Protein AF-A0A1Y1NEH1-F1 (afdb_monomer_lite)

pLDDT: mean 85.84, std 19.58, range [34.59, 98.75]

Organism: Photinus pyralis (NCBI:txid7054)

Sequence (238 aa):
DDKFGRGRNVQSAPVAIIALSMSLVHNPSTWTTPIVDDILYLGDELYMSTLESLGYEYNPWEQGLTVHLVNKDYKVGLLRANFGLRTTDQRGMIDIKHPSIMNIRQGLENFFEENTHGVIETETLTVAIWEEDEQPGFVYMYDPNPRGPAGLYLSGGTACLLIFETVKMAADHFIANVTDKTKRRGEFVITPVEIVVGNAKTKPKKKRERDCGTMELVKGERAVPGPYDKRQLRKMAA

Structure (mmCIF, N/CA/C/O backbone):
data_AF-A0A1Y1NEH1-F1
#
_entry.id   AF-A0A1Y1NEH1-F1
#
loop_
_atom_site.group_PDB
_atom_site.id
_atom_site.type_symbol
_atom_site.label_atom_id
_atom_site.label_alt_id
_atom_site.label_comp_id
_atom_site.label_asym_id
_atom_site.label_entity_id
_atom_site.label_seq_id
_atom_site.pdbx_PDB_ins_code
_atom_site.Cartn_x
_atom_site.Cartn_y
_atom_site.Cartn_z
_atom_site.occupancy
_atom_site.B_iso_or_equiv
_atom_site.auth_seq_id
_atom_site.auth_comp_id
_atom_site.auth_asym_id
_atom_site.auth_atom_id
_atom_site.pdbx_PDB_model_num
ATOM 1 N N . ASP A 1 1 ? 12.380 -14.179 -7.380 1.00 40.44 1 ASP A N 1
ATOM 2 C CA . ASP A 1 1 ? 11.967 -14.114 -8.781 1.00 40.44 1 ASP A CA 1
ATOM 3 C C . ASP A 1 1 ? 12.876 -13.107 -9.463 1.00 40.44 1 ASP A C 1
ATOM 5 O O . ASP A 1 1 ? 12.887 -11.951 -9.053 1.00 40.44 1 ASP A O 1
ATOM 9 N N . ASP A 1 2 ? 13.714 -13.559 -10.395 1.00 40.00 2 ASP A N 1
ATOM 10 C CA . ASP A 1 2 ? 14.696 -12.713 -11.100 1.00 40.00 2 ASP A CA 1
ATOM 11 C C . ASP A 1 2 ? 14.027 -11.731 -12.079 1.00 40.00 2 ASP A C 1
ATOM 13 O O . ASP A 1 2 ? 14.694 -10.888 -12.676 1.00 40.00 2 ASP A O 1
ATOM 17 N N . LYS A 1 3 ? 12.694 -11.801 -12.216 1.00 48.66 3 LYS A N 1
ATOM 18 C CA . LYS A 1 3 ? 11.891 -10.913 -13.059 1.00 48.66 3 LYS A CA 1
ATOM 19 C C . LYS A 1 3 ? 11.946 -9.436 -12.630 1.00 48.66 3 LYS A C 1
ATOM 21 O O . LYS A 1 3 ? 11.806 -8.567 -13.479 1.00 48.66 3 LYS A O 1
ATOM 26 N N . PHE A 1 4 ? 12.216 -9.144 -11.353 1.00 52.69 4 PHE A N 1
ATOM 27 C CA . PHE A 1 4 ? 12.172 -7.786 -10.779 1.00 52.69 4 PHE A CA 1
ATOM 28 C C . PHE A 1 4 ? 13.556 -7.302 -10.310 1.00 52.69 4 PHE A C 1
ATOM 30 O O . PHE A 1 4 ? 13.736 -6.904 -9.161 1.00 52.69 4 PHE A O 1
ATOM 37 N N . GLY A 1 5 ? 14.561 -7.393 -11.188 1.00 42.09 5 GLY A N 1
ATOM 38 C CA . GLY A 1 5 ? 16.008 -7.315 -10.909 1.00 42.09 5 GLY A CA 1
ATOM 39 C C . GLY A 1 5 ? 16.605 -6.050 -10.256 1.00 42.09 5 GLY A C 1
ATOM 40 O O . GLY A 1 5 ? 17.801 -5.813 -10.418 1.00 42.09 5 GLY A O 1
ATOM 41 N N . ARG A 1 6 ? 15.849 -5.228 -9.516 1.00 52.84 6 ARG A N 1
ATOM 42 C CA . ARG A 1 6 ? 16.342 -4.022 -8.825 1.00 52.84 6 ARG A CA 1
ATOM 43 C C . ARG A 1 6 ? 15.923 -4.007 -7.354 1.00 52.84 6 ARG A C 1
ATOM 45 O O . ARG A 1 6 ? 14.894 -3.442 -7.019 1.00 52.84 6 ARG A O 1
ATOM 52 N N . GLY A 1 7 ? 16.750 -4.582 -6.474 1.00 54.34 7 GLY A N 1
ATOM 53 C CA . GLY A 1 7 ? 16.626 -4.441 -5.012 1.00 54.34 7 GLY A CA 1
ATOM 54 C C . GLY A 1 7 ? 15.293 -4.920 -4.409 1.00 54.34 7 GLY A C 1
ATOM 55 O O . GLY A 1 7 ? 14.379 -5.350 -5.100 1.00 54.34 7 GLY A O 1
ATOM 56 N N . ARG A 1 8 ? 15.160 -4.888 -3.079 1.00 59.84 8 ARG A N 1
ATOM 57 C CA . ARG A 1 8 ? 13.861 -5.135 -2.420 1.00 59.84 8 ARG A CA 1
ATOM 58 C C . ARG A 1 8 ? 13.082 -3.819 -2.343 1.00 59.84 8 ARG A C 1
ATOM 60 O O . ARG A 1 8 ? 13.690 -2.779 -2.123 1.00 59.84 8 ARG A O 1
ATOM 67 N N . ASN A 1 9 ? 11.758 -3.879 -2.477 1.00 70.19 9 ASN A N 1
ATOM 68 C CA . ASN A 1 9 ? 10.801 -2.764 -2.358 1.00 70.19 9 ASN A CA 1
ATOM 69 C C . ASN A 1 9 ? 10.798 -1.655 -3.424 1.00 70.19 9 ASN A C 1
ATOM 71 O O . ASN A 1 9 ? 9.959 -0.763 -3.339 1.00 70.19 9 ASN A O 1
ATOM 75 N N . VAL A 1 10 ? 11.674 -1.675 -4.430 1.00 80.50 10 VAL A N 1
ATOM 76 C CA . VAL A 1 10 ? 11.850 -0.505 -5.316 1.00 80.50 10 VAL A CA 1
ATOM 77 C C . VAL A 1 10 ? 10.602 -0.195 -6.161 1.00 80.50 10 VAL A C 1
ATOM 79 O O . VAL A 1 10 ? 10.305 0.966 -6.419 1.00 80.50 10 VAL A O 1
ATOM 82 N N . GLN A 1 11 ? 9.828 -1.218 -6.526 1.00 89.44 11 GLN A N 1
ATOM 83 C CA . GLN A 1 11 ? 8.567 -1.078 -7.269 1.00 89.44 11 GLN A CA 1
ATOM 84 C C . GLN A 1 11 ? 7.313 -1.100 -6.375 1.00 89.44 11 GLN A C 1
ATOM 86 O O . GLN A 1 11 ? 6.191 -1.055 -6.876 1.00 89.44 11 GLN A O 1
ATOM 91 N N . SER A 1 12 ? 7.469 -1.202 -5.051 1.00 95.12 12 SER A N 1
ATOM 92 C CA . SER A 1 12 ? 6.340 -1.481 -4.156 1.00 95.12 12 SER A CA 1
ATOM 93 C C . SER A 1 12 ? 5.316 -0.349 -4.093 1.00 95.12 12 SER A C 1
ATOM 95 O O . SER A 1 12 ? 4.132 -0.636 -3.949 1.00 95.12 12 SER A O 1
ATOM 97 N N . ALA A 1 13 ? 5.728 0.917 -4.228 1.00 96.94 13 ALA A N 1
ATOM 98 C CA . ALA A 1 13 ? 4.796 2.047 -4.226 1.00 96.94 13 ALA A CA 1
ATOM 99 C C . ALA A 1 13 ? 3.846 2.038 -5.450 1.00 96.94 13 ALA A C 1
ATOM 101 O O . ALA A 1 13 ? 2.631 2.045 -5.239 1.00 96.94 13 ALA A O 1
ATOM 102 N N . PRO A 1 14 ? 4.329 1.928 -6.708 1.00 97.75 14 PRO A N 1
ATOM 103 C CA . PRO A 1 14 ? 3.465 1.702 -7.871 1.00 97.75 14 PRO A CA 1
ATOM 104 C C . PRO A 1 14 ? 2.545 0.486 -7.728 1.00 97.75 14 PRO A C 1
ATOM 106 O O . PRO A 1 14 ? 1.346 0.584 -7.980 1.00 97.75 14 PRO A O 1
ATOM 109 N N . VAL A 1 15 ? 3.080 -0.648 -7.264 1.00 98.19 15 VAL A N 1
ATOM 110 C CA . VAL A 1 15 ? 2.289 -1.871 -7.068 1.00 98.19 15 VAL A CA 1
ATOM 111 C C . VAL A 1 15 ? 1.191 -1.661 -6.016 1.00 98.19 15 VAL A C 1
ATOM 113 O O . VAL A 1 15 ? 0.066 -2.120 -6.202 1.00 98.19 15 VAL A O 1
ATOM 116 N N . ALA A 1 16 ? 1.474 -0.933 -4.931 1.00 98.56 16 ALA A N 1
ATOM 117 C CA . ALA A 1 16 ? 0.481 -0.594 -3.916 1.00 98.56 16 ALA A CA 1
ATOM 118 C C . ALA A 1 16 ? -0.659 0.264 -4.498 1.00 98.56 16 ALA A C 1
ATOM 120 O O . ALA A 1 16 ? -1.826 -0.016 -4.228 1.00 98.56 16 ALA A O 1
ATOM 121 N N . ILE A 1 17 ? -0.354 1.248 -5.351 1.00 98.75 17 ILE A N 1
ATOM 122 C CA . ILE A 1 17 ? -1.373 2.047 -6.058 1.00 98.75 17 ILE A CA 1
ATOM 123 C C . ILE A 1 17 ? -2.252 1.171 -6.960 1.00 98.75 17 ILE A C 1
ATOM 125 O O . ILE A 1 17 ? -3.480 1.302 -6.944 1.00 98.75 17 ILE A O 1
ATOM 129 N N . ILE A 1 18 ? -1.655 0.239 -7.708 1.00 98.62 18 ILE A N 1
ATOM 130 C CA . ILE A 1 18 ? -2.417 -0.710 -8.527 1.00 98.62 18 ILE A CA 1
ATOM 131 C C . ILE A 1 18 ? -3.302 -1.606 -7.657 1.00 98.62 18 ILE A C 1
ATOM 133 O O . ILE A 1 18 ? -4.470 -1.790 -7.989 1.00 98.62 18 ILE A O 1
ATOM 137 N N . ALA A 1 19 ? -2.806 -2.110 -6.524 1.00 98.69 19 ALA A N 1
ATOM 138 C CA . ALA A 1 19 ? -3.603 -2.927 -5.608 1.00 98.69 19 ALA A CA 1
ATOM 139 C C . ALA A 1 19 ? -4.843 -2.171 -5.101 1.00 98.69 19 ALA A C 1
ATOM 141 O O . ALA A 1 19 ? -5.957 -2.691 -5.165 1.00 98.69 19 ALA A O 1
ATOM 142 N N . LEU A 1 20 ? -4.671 -0.915 -4.677 1.00 98.62 20 LEU A N 1
ATOM 143 C CA . LEU A 1 20 ? -5.784 -0.053 -4.262 1.00 98.62 20 LEU A CA 1
ATOM 144 C C . LEU A 1 20 ? -6.745 0.276 -5.420 1.00 98.62 20 LEU A C 1
ATOM 146 O O . LEU A 1 20 ? -7.918 0.552 -5.199 1.00 98.62 20 LEU A O 1
ATOM 150 N N . SER A 1 21 ? -6.276 0.258 -6.666 1.00 98.44 21 SER A N 1
ATOM 151 C CA . SER A 1 21 ? -7.144 0.434 -7.837 1.00 98.44 21 SER A CA 1
ATOM 152 C C . SER A 1 21 ? -7.948 -0.823 -8.123 1.00 98.44 21 SER A C 1
ATOM 154 O O . SER A 1 21 ? -9.146 -0.756 -8.389 1.00 98.44 21 SER A O 1
ATOM 156 N N . MET A 1 22 ? -7.298 -1.982 -8.032 1.00 97.94 22 MET A N 1
ATOM 157 C CA . MET A 1 22 ? -7.927 -3.281 -8.229 1.00 97.94 22 MET A CA 1
ATOM 158 C C . MET A 1 22 ? -9.001 -3.555 -7.177 1.00 97.94 22 MET A C 1
ATOM 160 O O . MET A 1 22 ? -9.972 -4.232 -7.505 1.00 97.94 22 MET A O 1
ATOM 164 N N . SER A 1 23 ? -8.901 -2.985 -5.965 1.00 97.06 23 SER A N 1
ATOM 165 C CA . SER A 1 23 ? -9.949 -3.132 -4.937 1.00 97.06 23 SER A CA 1
ATOM 166 C C . SER A 1 23 ? -11.241 -2.410 -5.310 1.00 97.06 23 SER A C 1
ATOM 168 O O . SER A 1 23 ? -12.313 -2.792 -4.856 1.00 97.06 23 SER A O 1
ATOM 170 N N . LEU A 1 24 ? -11.167 -1.404 -6.187 1.00 95.88 24 LEU A N 1
ATOM 171 C CA . LEU A 1 24 ? -12.341 -0.716 -6.726 1.00 95.88 24 LEU A CA 1
ATOM 172 C C . LEU A 1 24 ? -12.935 -1.414 -7.956 1.00 95.88 24 LEU A C 1
ATOM 174 O O . LEU A 1 24 ? -14.098 -1.179 -8.286 1.00 95.88 24 LEU A O 1
ATOM 178 N N . VAL A 1 25 ? -12.144 -2.231 -8.657 1.00 95.50 25 VAL A N 1
ATOM 179 C CA . VAL A 1 25 ? -12.569 -2.954 -9.869 1.00 95.50 25 VAL A CA 1
ATOM 180 C C . VAL A 1 25 ? -13.119 -4.339 -9.524 1.00 95.50 25 VAL A C 1
ATOM 182 O O . VAL A 1 25 ? -14.088 -4.794 -10.132 1.00 95.50 25 VAL A O 1
ATOM 185 N N . HIS A 1 26 ? -12.522 -5.004 -8.536 1.00 94.19 26 HIS A N 1
ATOM 186 C CA . HIS A 1 26 ? -12.856 -6.360 -8.121 1.00 94.19 26 HIS A CA 1
ATOM 187 C C . HIS A 1 26 ? -13.012 -6.433 -6.609 1.00 94.19 26 HIS A C 1
ATOM 189 O O . HIS A 1 26 ? -12.169 -5.914 -5.883 1.00 94.19 26 HIS A O 1
ATOM 195 N N . ASN A 1 27 ? -14.012 -7.181 -6.138 1.00 93.25 27 ASN A N 1
ATOM 196 C CA . ASN A 1 27 ? -14.175 -7.441 -4.711 1.00 93.25 27 ASN A CA 1
ATOM 197 C C . ASN A 1 27 ? -12.919 -8.162 -4.150 1.00 93.25 27 ASN A C 1
ATOM 199 O O . ASN A 1 27 ? -12.665 -9.306 -4.548 1.00 93.25 27 ASN A O 1
ATOM 203 N N . PRO A 1 28 ? -12.169 -7.556 -3.210 1.00 93.75 28 PRO A N 1
ATOM 204 C CA . PRO A 1 28 ? -10.972 -8.114 -2.583 1.00 93.75 28 PRO A CA 1
ATOM 205 C C . PRO A 1 28 ? -11.145 -9.507 -1.987 1.00 93.75 28 PRO A C 1
ATOM 207 O O . PRO A 1 28 ? -10.245 -10.334 -2.091 1.00 93.75 28 PRO A O 1
ATOM 210 N N . SER A 1 29 ? -12.311 -9.813 -1.411 1.00 91.50 29 SER A N 1
ATOM 211 C CA . SER A 1 29 ? -12.586 -11.141 -0.835 1.00 91.50 29 SER A CA 1
ATOM 212 C C . SER A 1 29 ? -12.606 -12.266 -1.878 1.00 91.50 29 SER A C 1
ATOM 214 O O . SER A 1 29 ? -12.511 -13.440 -1.527 1.00 91.50 29 SER A O 1
ATOM 216 N N . THR A 1 30 ? -12.709 -11.909 -3.162 1.00 93.69 30 THR A N 1
ATOM 217 C CA . THR A 1 30 ? -12.727 -12.843 -4.296 1.00 93.69 30 THR A CA 1
ATOM 218 C C . THR A 1 30 ? -11.407 -12.880 -5.062 1.00 93.69 30 THR A C 1
ATOM 220 O O . THR A 1 30 ? -11.307 -13.575 -6.076 1.00 93.69 30 THR A O 1
ATOM 223 N N . TRP A 1 31 ? -10.388 -12.140 -4.611 1.00 96.12 31 TRP A N 1
ATOM 224 C CA . TRP A 1 31 ? -9.095 -12.136 -5.279 1.00 96.12 31 TRP A CA 1
ATOM 225 C C . TRP A 1 31 ? -8.459 -13.521 -5.252 1.00 96.12 31 TRP A C 1
ATOM 227 O O . TRP A 1 31 ? -8.390 -14.203 -4.232 1.00 96.12 31 TRP A O 1
ATOM 237 N N . THR A 1 32 ? -7.969 -13.918 -6.417 1.00 95.56 32 THR A N 1
ATOM 238 C CA . THR A 1 32 ? -7.234 -15.160 -6.639 1.00 95.56 32 THR A CA 1
ATOM 239 C C . THR A 1 32 ? -5.871 -14.824 -7.233 1.00 95.56 32 THR A C 1
ATOM 241 O O . THR A 1 32 ? -5.599 -13.665 -7.553 1.00 95.56 32 THR A O 1
ATOM 244 N N . THR A 1 33 ? -5.010 -15.830 -7.394 1.00 94.88 33 THR A N 1
ATOM 245 C CA . THR A 1 33 ? -3.661 -15.663 -7.957 1.00 94.88 33 THR A CA 1
A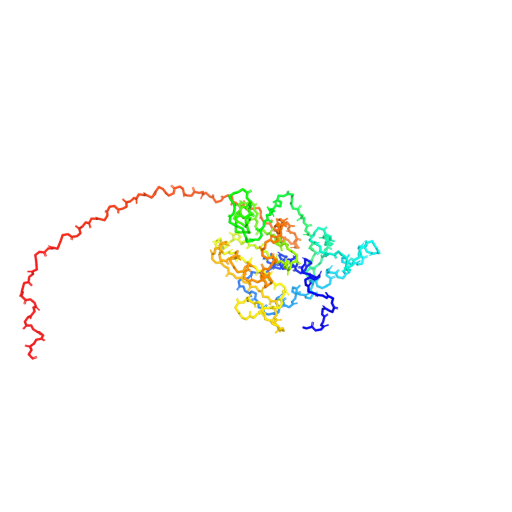TOM 246 C C . THR A 1 33 ? -3.622 -14.827 -9.244 1.00 94.88 33 THR A C 1
ATOM 248 O O . THR A 1 33 ? -2.814 -13.909 -9.276 1.00 94.88 33 THR A O 1
ATOM 251 N N . PRO A 1 34 ? -4.519 -15.006 -10.239 1.00 96.50 34 PRO A N 1
ATOM 252 C CA . PRO A 1 34 ? -4.528 -14.152 -11.429 1.00 96.50 34 PRO A CA 1
ATOM 253 C C . PRO A 1 34 ? -4.644 -12.650 -11.134 1.00 96.50 34 PRO A C 1
ATOM 255 O O . PRO A 1 34 ? -3.921 -11.861 -11.723 1.00 96.50 34 PRO A O 1
ATOM 258 N N . ILE A 1 35 ? -5.499 -12.247 -10.186 1.00 97.38 35 ILE A N 1
ATOM 259 C CA . ILE A 1 35 ? -5.650 -10.829 -9.818 1.00 97.38 35 ILE A CA 1
ATOM 260 C C . ILE A 1 35 ? -4.388 -10.312 -9.114 1.00 97.38 35 ILE A C 1
ATOM 262 O O . ILE A 1 35 ? -3.949 -9.196 -9.375 1.00 97.38 35 ILE A O 1
ATOM 266 N N . VAL A 1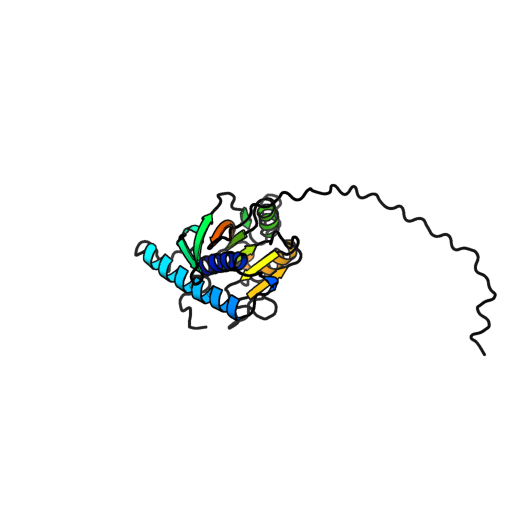 36 ? -3.796 -11.119 -8.230 1.00 96.94 36 VAL A N 1
ATOM 267 C CA . VAL A 1 36 ? -2.549 -10.769 -7.527 1.00 96.94 36 VAL A CA 1
ATOM 268 C C . VAL A 1 36 ? -1.381 -10.624 -8.510 1.00 96.94 36 VAL A C 1
ATOM 270 O O . VAL A 1 36 ? -0.610 -9.669 -8.416 1.00 96.94 36 VAL A O 1
ATOM 273 N N . ASP A 1 37 ? -1.279 -11.523 -9.485 1.00 95.62 37 ASP A N 1
ATOM 274 C CA . ASP A 1 37 ? -0.247 -11.475 -10.520 1.00 95.62 37 ASP A CA 1
ATOM 275 C C . ASP A 1 37 ? -0.446 -10.276 -11.461 1.00 95.62 37 ASP A C 1
ATOM 277 O O . ASP A 1 37 ? 0.526 -9.594 -11.794 1.00 95.62 37 ASP A O 1
ATOM 281 N N . ASP A 1 38 ? -1.693 -9.956 -11.826 1.00 97.25 38 ASP A N 1
ATOM 282 C CA . ASP A 1 38 ? -2.025 -8.764 -12.617 1.00 97.25 38 ASP A CA 1
ATOM 283 C C . ASP A 1 38 ? -1.644 -7.473 -11.879 1.00 97.25 38 ASP A C 1
ATOM 285 O O . ASP A 1 38 ? -1.127 -6.540 -12.495 1.00 97.25 38 ASP A O 1
ATOM 289 N N . ILE A 1 39 ? -1.833 -7.416 -10.553 1.00 98.12 39 ILE A N 1
ATOM 290 C CA . ILE A 1 39 ? -1.397 -6.277 -9.731 1.00 98.12 39 ILE A CA 1
ATOM 291 C C . ILE A 1 39 ? 0.118 -6.075 -9.836 1.00 98.12 39 ILE A C 1
ATOM 293 O O . ILE A 1 39 ? 0.579 -4.943 -10.000 1.00 98.12 39 ILE A O 1
ATOM 297 N N . LEU A 1 40 ? 0.902 -7.154 -9.755 1.00 96.31 40 LEU A N 1
ATOM 298 C CA . LEU A 1 40 ? 2.356 -7.080 -9.906 1.00 96.31 40 LEU A CA 1
ATOM 299 C C . LEU A 1 40 ? 2.760 -6.655 -11.319 1.00 96.31 40 LEU A C 1
ATOM 301 O O . LEU A 1 40 ? 3.646 -5.817 -11.466 1.00 96.31 40 LEU A O 1
ATOM 305 N N . TYR A 1 41 ? 2.112 -7.212 -12.342 1.00 96.31 41 TYR A N 1
ATOM 306 C CA . TYR A 1 41 ? 2.400 -6.897 -13.739 1.00 96.31 41 TYR A CA 1
ATOM 307 C C . TYR A 1 41 ? 2.114 -5.424 -14.064 1.00 96.31 41 TYR A C 1
ATOM 309 O O . TYR A 1 41 ? 2.998 -4.707 -14.526 1.00 96.31 41 TYR A O 1
ATOM 317 N N . LEU A 1 42 ? 0.909 -4.942 -13.755 1.00 97.81 42 LEU A N 1
ATOM 318 C CA . LEU A 1 42 ? 0.526 -3.544 -13.974 1.00 97.81 42 LEU A CA 1
ATOM 319 C C . LEU A 1 42 ? 1.341 -2.584 -13.093 1.00 97.81 42 LEU A C 1
ATOM 321 O O . LEU A 1 42 ? 1.612 -1.449 -13.485 1.00 97.81 42 LEU A O 1
ATOM 325 N N . GLY A 1 43 ? 1.741 -3.025 -11.897 1.00 97.12 43 GLY A N 1
ATOM 326 C CA . GLY A 1 43 ? 2.601 -2.248 -11.009 1.00 97.12 43 GLY A CA 1
ATOM 327 C C . GLY A 1 43 ? 4.015 -2.067 -11.561 1.00 97.12 43 GLY A C 1
ATOM 328 O O . GLY A 1 43 ? 4.567 -0.976 -11.435 1.00 97.12 43 GLY A O 1
ATOM 329 N N . ASP A 1 44 ? 4.575 -3.088 -12.215 1.00 95.19 44 ASP A N 1
ATOM 330 C CA . ASP A 1 44 ? 5.847 -2.994 -12.944 1.00 95.19 44 ASP A CA 1
ATOM 331 C C . ASP A 1 44 ? 5.738 -2.044 -14.150 1.00 95.19 44 ASP A C 1
ATOM 333 O O . ASP A 1 44 ? 6.584 -1.168 -14.328 1.00 95.19 44 ASP A O 1
ATOM 337 N N . GLU A 1 45 ? 4.645 -2.111 -14.921 1.00 95.94 45 GLU A N 1
ATOM 338 C CA . GLU A 1 45 ? 4.396 -1.153 -16.011 1.00 95.94 45 GLU A CA 1
ATOM 339 C C . GLU A 1 45 ? 4.324 0.297 -15.494 1.00 95.94 45 GLU A C 1
ATOM 341 O O . GLU A 1 45 ? 4.947 1.201 -16.062 1.00 95.94 45 GLU A O 1
ATOM 346 N N . LEU A 1 46 ? 3.614 0.528 -14.382 1.00 97.56 46 LEU A N 1
ATOM 347 C CA . LEU A 1 46 ? 3.525 1.847 -13.751 1.00 97.56 46 LEU A CA 1
ATOM 348 C C . LEU A 1 46 ? 4.874 2.310 -13.185 1.00 97.56 46 LEU A C 1
ATOM 350 O O . LEU A 1 46 ? 5.220 3.489 -13.296 1.00 97.56 46 LEU A O 1
ATOM 354 N N . TYR A 1 47 ? 5.654 1.398 -12.604 1.00 95.44 47 TYR A N 1
ATOM 355 C CA . TYR A 1 47 ? 7.010 1.671 -12.136 1.00 95.44 47 TYR A CA 1
ATOM 356 C C . TYR A 1 47 ? 7.905 2.141 -13.286 1.00 95.44 47 TYR A C 1
ATOM 358 O O . TYR A 1 47 ? 8.506 3.211 -13.196 1.00 95.44 47 TYR A O 1
ATOM 366 N N . MET A 1 48 ? 7.934 1.400 -14.395 1.00 93.88 48 MET A N 1
ATOM 367 C CA . MET A 1 48 ? 8.754 1.730 -15.562 1.00 93.88 48 MET A CA 1
ATOM 368 C C . MET A 1 48 ? 8.357 3.075 -16.179 1.00 93.88 48 MET A C 1
ATOM 370 O O . MET A 1 48 ? 9.229 3.906 -16.436 1.00 93.88 48 MET A O 1
ATOM 374 N N . SER A 1 49 ? 7.054 3.335 -16.332 1.00 95.81 49 SER A N 1
ATOM 375 C CA . SER A 1 49 ? 6.559 4.636 -16.801 1.00 95.81 49 SER A CA 1
A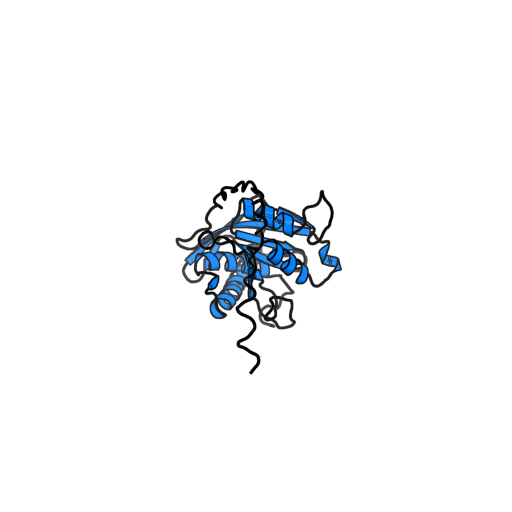TOM 376 C C . SER A 1 49 ? 6.936 5.779 -15.852 1.00 95.81 49 SER A C 1
ATOM 378 O O . SER A 1 49 ? 7.302 6.862 -16.306 1.00 95.81 49 SER A O 1
ATOM 380 N N . THR A 1 50 ? 6.886 5.542 -14.539 1.00 96.19 50 THR A N 1
ATOM 381 C CA . THR A 1 50 ? 7.291 6.534 -13.534 1.00 96.19 50 THR A CA 1
ATOM 382 C C . THR A 1 50 ? 8.774 6.876 -13.663 1.00 96.19 50 THR A C 1
ATOM 384 O O . THR A 1 50 ? 9.134 8.050 -13.674 1.00 96.19 50 THR A O 1
ATOM 387 N N . LEU A 1 51 ? 9.644 5.872 -13.813 1.00 93.69 51 LEU A N 1
ATOM 388 C CA . LEU A 1 51 ? 11.076 6.107 -14.008 1.00 93.69 51 LEU A CA 1
ATOM 389 C C . LEU A 1 51 ? 11.372 6.900 -15.283 1.00 93.69 51 LEU A C 1
ATOM 391 O O . LEU A 1 51 ? 12.236 7.774 -15.269 1.00 93.69 51 LEU A O 1
ATOM 395 N N . GLU A 1 52 ? 10.664 6.608 -16.374 1.00 94.25 52 GLU A N 1
ATOM 396 C CA . GLU A 1 52 ? 10.800 7.351 -17.627 1.00 94.25 52 GLU A CA 1
ATOM 397 C C . GLU A 1 52 ? 10.420 8.828 -17.444 1.00 94.25 52 GLU A C 1
ATOM 399 O O . GLU A 1 52 ? 11.161 9.708 -17.882 1.00 94.25 52 GLU A O 1
ATOM 404 N N . SER A 1 53 ? 9.321 9.106 -16.734 1.00 95.25 53 SER A N 1
ATOM 405 C CA . SER A 1 53 ? 8.876 10.470 -16.422 1.00 95.25 53 SER A CA 1
ATOM 406 C C . SER A 1 53 ? 9.838 11.235 -15.513 1.00 95.25 53 SER A C 1
ATOM 408 O O . SER A 1 53 ? 10.015 12.438 -15.700 1.00 95.25 53 SER A O 1
ATOM 410 N N . LEU A 1 54 ? 10.450 10.566 -14.533 1.00 94.50 54 LEU A N 1
ATOM 411 C CA . LEU A 1 54 ? 11.425 11.188 -13.632 1.00 94.50 54 LEU A CA 1
ATOM 412 C C . LEU A 1 54 ? 12.771 11.470 -14.323 1.00 94.50 54 LEU A C 1
ATOM 414 O O . LEU A 1 54 ? 13.499 12.382 -13.928 1.00 94.50 54 LEU A O 1
ATOM 418 N N . GLY A 1 55 ? 13.106 10.703 -15.363 1.00 92.19 55 GLY A N 1
ATOM 419 C CA . GLY A 1 55 ? 14.303 10.908 -16.170 1.00 92.19 55 GLY A CA 1
ATOM 420 C C . GLY A 1 55 ? 15.602 10.839 -15.359 1.00 92.19 55 GLY A C 1
ATOM 421 O O . GLY A 1 55 ? 15.733 10.078 -14.403 1.00 92.19 55 GLY A O 1
ATOM 422 N N . TYR A 1 56 ? 16.594 11.638 -15.760 1.00 88.56 56 TYR A N 1
ATOM 423 C CA . TYR A 1 56 ? 17.932 11.632 -15.153 1.00 88.56 56 TYR A CA 1
ATOM 424 C C . TYR A 1 56 ? 18.010 12.309 -13.775 1.00 88.56 56 TYR A C 1
ATOM 426 O O . TYR A 1 56 ? 19.048 12.215 -13.123 1.00 88.56 56 TYR A O 1
ATOM 434 N N . GLU A 1 57 ? 16.954 12.998 -13.333 1.00 87.50 57 GLU A N 1
ATOM 435 C CA . GLU A 1 57 ? 16.924 13.656 -12.019 1.00 87.50 57 GLU A CA 1
ATOM 436 C C . GLU A 1 57 ? 16.713 12.657 -10.873 1.00 87.50 57 GLU A C 1
ATOM 438 O O . GLU A 1 57 ? 17.115 12.922 -9.739 1.00 87.50 57 GLU A O 1
ATOM 443 N N . TYR A 1 58 ? 16.124 11.494 -11.162 1.00 89.81 58 TYR A N 1
ATOM 444 C CA . TYR A 1 58 ? 15.912 10.441 -10.178 1.00 89.81 58 TYR A CA 1
ATOM 445 C C . TYR A 1 58 ? 17.082 9.459 -10.158 1.00 89.81 58 TYR A C 1
ATOM 447 O O . TYR A 1 58 ? 17.385 8.794 -11.152 1.00 89.81 58 TYR A O 1
ATOM 455 N N . ASN A 1 59 ? 17.722 9.337 -8.993 1.00 85.62 59 ASN A N 1
ATOM 456 C CA . ASN A 1 59 ? 18.786 8.366 -8.771 1.00 85.62 59 ASN A CA 1
ATOM 457 C C . ASN A 1 59 ? 18.240 7.141 -8.014 1.00 85.62 59 ASN A C 1
ATOM 459 O O . ASN A 1 59 ? 18.147 7.184 -6.784 1.00 85.62 59 ASN A O 1
ATOM 463 N N . PRO A 1 60 ? 17.941 6.018 -8.697 1.00 77.75 60 PRO A N 1
ATOM 464 C CA . PRO A 1 60 ? 17.368 4.828 -8.062 1.00 77.75 60 PRO A CA 1
ATOM 465 C C . PRO A 1 60 ? 18.303 4.147 -7.051 1.00 77.75 60 PRO A C 1
ATOM 467 O O . PRO A 1 60 ? 17.860 3.279 -6.304 1.00 77.75 60 PRO A O 1
ATOM 470 N N . TRP A 1 61 ? 19.594 4.497 -7.034 1.00 78.44 61 TRP A N 1
ATOM 471 C CA . TRP A 1 61 ? 20.573 3.944 -6.093 1.00 78.44 61 TRP A CA 1
ATOM 472 C C . TRP A 1 61 ? 20.643 4.717 -4.774 1.00 78.44 61 TRP A C 1
ATOM 474 O O . TRP A 1 61 ? 21.125 4.180 -3.780 1.00 78.44 61 TRP A O 1
ATOM 484 N N . GLU A 1 62 ? 20.167 5.961 -4.762 1.00 80.38 62 GLU A N 1
ATOM 485 C CA . GLU A 1 62 ? 20.195 6.847 -3.591 1.00 80.38 62 GLU A CA 1
ATOM 486 C C . GLU A 1 62 ? 18.790 7.170 -3.071 1.00 80.38 62 GLU A C 1
ATOM 488 O O . GLU A 1 62 ? 18.631 7.520 -1.903 1.00 80.38 62 GLU A O 1
ATOM 493 N N . GLN A 1 63 ? 17.768 7.048 -3.921 1.00 81.50 63 GLN A N 1
ATOM 494 C CA . GLN A 1 63 ? 16.399 7.456 -3.627 1.00 81.50 63 GLN A CA 1
ATOM 495 C C . GLN A 1 63 ? 15.430 6.282 -3.778 1.00 81.50 63 GLN A C 1
ATOM 497 O O . GLN A 1 63 ? 15.329 5.664 -4.837 1.00 81.50 63 GLN A O 1
ATOM 502 N N . GLY A 1 64 ? 14.649 6.012 -2.732 1.00 84.25 64 GLY A N 1
ATOM 503 C CA . GLY A 1 64 ? 13.485 5.133 -2.840 1.00 84.25 64 GLY A CA 1
ATOM 504 C C . GLY A 1 64 ? 12.365 5.807 -3.635 1.00 84.25 64 GLY A C 1
ATOM 505 O O . GLY A 1 64 ? 12.136 7.008 -3.485 1.00 84.25 64 GLY A O 1
ATOM 506 N N . LEU A 1 65 ? 11.663 5.045 -4.474 1.00 91.44 65 LEU A N 1
ATOM 507 C CA . LEU A 1 65 ? 10.478 5.545 -5.164 1.00 91.44 65 LEU A CA 1
ATOM 508 C C . LEU A 1 65 ? 9.293 5.541 -4.193 1.00 91.44 65 LEU A C 1
ATOM 510 O O . LEU A 1 65 ? 8.697 4.493 -3.945 1.00 91.44 65 LEU A O 1
ATOM 514 N N . THR A 1 66 ? 8.973 6.704 -3.630 1.00 93.75 66 THR A N 1
ATOM 515 C CA . THR A 1 66 ? 7.815 6.865 -2.741 1.00 93.75 66 THR A CA 1
ATOM 516 C C . THR A 1 66 ? 6.532 7.081 -3.532 1.00 93.75 66 THR A C 1
ATOM 518 O O . THR A 1 66 ? 6.565 7.472 -4.703 1.00 93.75 66 THR A O 1
ATOM 521 N N . VAL A 1 67 ? 5.381 6.904 -2.882 1.00 96.62 67 VAL A N 1
ATOM 522 C CA . VAL A 1 67 ? 4.058 7.121 -3.494 1.00 96.62 67 VAL A CA 1
ATOM 523 C C . VAL A 1 67 ? 3.894 8.524 -4.103 1.00 96.62 67 VAL A C 1
ATOM 525 O O . VAL A 1 67 ? 3.188 8.696 -5.094 1.00 96.62 67 VAL A O 1
ATOM 528 N N . HIS A 1 68 ? 4.591 9.529 -3.563 1.00 96.12 68 HIS A N 1
ATOM 529 C CA . HIS A 1 68 ? 4.560 10.908 -4.061 1.00 96.12 68 HIS A CA 1
ATOM 530 C C . HIS A 1 68 ? 5.220 11.092 -5.431 1.00 96.12 68 HIS A C 1
ATOM 532 O O . HIS A 1 68 ? 4.901 12.059 -6.124 1.00 96.12 68 HIS A O 1
ATOM 538 N N . LEU A 1 69 ? 6.137 10.197 -5.802 1.00 96.00 69 LEU A N 1
ATOM 539 C CA . LEU A 1 69 ? 6.858 10.239 -7.073 1.00 96.00 69 LEU A CA 1
ATOM 540 C C . LEU A 1 69 ? 6.172 9.412 -8.166 1.00 96.00 69 LEU A C 1
ATOM 542 O O . LEU A 1 69 ? 6.550 9.530 -9.325 1.00 96.00 69 LEU A O 1
ATOM 546 N N . VAL A 1 70 ? 5.182 8.583 -7.816 1.00 97.69 70 VAL A N 1
ATOM 547 C CA . VAL A 1 70 ? 4.489 7.705 -8.768 1.00 97.69 70 VAL A CA 1
ATOM 548 C C . VAL A 1 70 ? 3.651 8.523 -9.751 1.00 97.69 70 VAL A C 1
ATOM 550 O O . VAL A 1 70 ? 2.931 9.446 -9.358 1.00 97.69 70 VAL A O 1
ATOM 553 N N . ASN A 1 71 ? 3.714 8.158 -11.036 1.00 98.06 71 ASN A N 1
ATOM 554 C CA . ASN A 1 71 ? 2.878 8.758 -12.073 1.00 98.06 71 ASN A CA 1
ATOM 555 C C . ASN A 1 71 ? 1.393 8.635 -11.714 1.00 98.06 71 ASN A C 1
ATOM 557 O O . ASN A 1 71 ? 0.874 7.541 -11.495 1.00 98.06 71 ASN A O 1
ATOM 561 N N . LYS A 1 72 ? 0.699 9.776 -11.672 1.00 98.38 72 LYS A N 1
ATOM 562 C CA . LYS A 1 72 ? -0.686 9.844 -11.187 1.00 98.38 72 LYS A CA 1
ATOM 563 C C . LYS A 1 72 ? -1.697 9.263 -12.156 1.00 98.38 72 LYS A C 1
ATOM 565 O O . LYS A 1 72 ? -2.720 8.774 -11.699 1.00 98.38 72 LYS A O 1
ATOM 570 N N . ASP A 1 73 ? -1.417 9.318 -13.455 1.00 98.25 73 ASP A N 1
ATOM 571 C CA . ASP A 1 73 ? -2.282 8.823 -14.523 1.00 98.25 73 ASP A CA 1
ATOM 572 C C . ASP A 1 73 ? -1.733 7.515 -15.096 1.00 98.25 73 ASP A C 1
ATOM 574 O O . ASP A 1 73 ? -0.568 7.431 -15.481 1.00 98.25 73 ASP A O 1
ATOM 578 N N . TYR A 1 74 ? -2.579 6.489 -15.160 1.00 98.19 74 TYR A N 1
ATOM 579 C CA . TYR A 1 74 ? -2.200 5.138 -15.577 1.00 98.19 74 TYR A CA 1
ATOM 580 C C . TYR A 1 74 ? -3.420 4.365 -16.091 1.00 98.19 74 TYR A C 1
ATOM 582 O O . TYR A 1 74 ? -4.513 4.915 -16.279 1.00 98.19 74 TYR A O 1
ATOM 590 N N . LYS A 1 75 ? -3.231 3.079 -16.393 1.00 96.69 75 LYS A N 1
ATOM 591 C CA . LYS A 1 75 ? -4.299 2.195 -16.860 1.00 96.69 75 LYS A CA 1
ATOM 592 C C . LYS A 1 75 ? -4.366 0.927 -16.025 1.00 96.69 75 LYS A C 1
ATOM 594 O O . LYS A 1 75 ? -3.343 0.394 -15.617 1.00 96.69 75 LYS A O 1
ATOM 599 N N . VAL A 1 76 ? -5.585 0.432 -15.848 1.00 95.81 76 VAL A N 1
ATOM 600 C CA . VAL A 1 76 ? -5.877 -0.906 -15.328 1.00 95.81 76 VAL A CA 1
ATOM 601 C C . VAL A 1 76 ? -6.647 -1.637 -16.424 1.00 95.81 76 VAL A C 1
ATOM 603 O O . VAL A 1 76 ? -7.830 -1.372 -16.660 1.00 95.81 76 VAL A O 1
ATOM 606 N N . GLY A 1 77 ? -5.947 -2.476 -17.191 1.00 90.19 77 GLY A N 1
ATOM 607 C CA . GLY A 1 77 ? -6.474 -3.043 -18.434 1.00 90.19 77 GLY A CA 1
ATOM 608 C C . GLY A 1 77 ? -6.879 -1.950 -19.435 1.00 90.19 77 GLY A C 1
ATOM 609 O O . GLY A 1 77 ? -6.054 -1.156 -19.886 1.00 90.19 77 GLY A O 1
ATOM 610 N N . LEU A 1 78 ? -8.168 -1.887 -19.781 1.00 93.19 78 LEU A N 1
ATOM 611 C CA . LEU A 1 78 ? -8.720 -0.861 -20.681 1.00 93.19 78 LEU A CA 1
ATOM 612 C C . LEU A 1 78 ? -9.221 0.394 -19.948 1.00 93.19 78 LEU A C 1
ATOM 614 O O . LEU A 1 78 ? -9.597 1.376 -20.593 1.00 93.19 78 LEU A O 1
ATOM 618 N N . LEU A 1 79 ? -9.250 0.375 -18.614 1.00 97.00 79 LEU A N 1
ATOM 619 C CA . LEU A 1 79 ? -9.762 1.475 -17.806 1.00 97.00 79 LEU A CA 1
ATOM 620 C C . LEU A 1 79 ? -8.665 2.512 -17.581 1.00 97.00 79 LEU A C 1
ATOM 622 O O . LEU A 1 79 ? -7.551 2.180 -17.181 1.00 97.00 79 LEU A O 1
ATOM 626 N N . ARG A 1 80 ? -8.996 3.785 -17.809 1.00 97.62 80 ARG A N 1
ATOM 627 C CA . ARG A 1 80 ? -8.155 4.898 -17.359 1.00 97.62 80 ARG A CA 1
ATOM 628 C C . ARG A 1 80 ? -8.296 5.042 -15.853 1.00 97.62 80 ARG A C 1
ATOM 630 O O . ARG A 1 80 ? -9.419 4.996 -15.341 1.00 97.62 80 ARG A O 1
ATOM 637 N N . ALA A 1 81 ? -7.169 5.235 -15.188 1.00 98.44 81 ALA A N 1
ATOM 638 C CA . ALA A 1 81 ? -7.103 5.436 -13.760 1.00 98.44 81 ALA A CA 1
ATOM 639 C C . ALA A 1 81 ? -6.257 6.665 -13.424 1.00 98.44 81 ALA A C 1
ATOM 641 O O . ALA A 1 81 ? -5.322 7.013 -14.148 1.00 98.44 81 ALA A O 1
ATOM 642 N N . ASN A 1 82 ? -6.616 7.316 -12.326 1.00 98.44 82 ASN A N 1
ATOM 643 C CA . ASN A 1 82 ? -5.863 8.402 -11.730 1.00 98.44 82 ASN A CA 1
ATOM 644 C C . ASN A 1 82 ? -5.896 8.269 -10.204 1.00 98.44 82 ASN A C 1
ATOM 646 O O . ASN A 1 82 ? -6.884 7.769 -9.655 1.00 98.44 82 ASN A O 1
ATOM 650 N N . PHE A 1 83 ? -4.847 8.731 -9.521 1.00 98.56 83 PHE A N 1
ATOM 651 C CA . PHE A 1 83 ? -4.889 8.904 -8.073 1.00 98.56 83 PHE A CA 1
ATOM 652 C C . PHE A 1 83 ? -4.468 10.304 -7.604 1.00 98.56 83 PHE A C 1
ATOM 654 O O . PHE A 1 83 ? -3.639 10.989 -8.211 1.00 98.56 83 PHE A O 1
ATOM 661 N N . GLY A 1 84 ? -5.028 10.700 -6.464 1.00 98.25 84 GLY A N 1
ATOM 662 C CA . GLY A 1 84 ? -4.642 11.858 -5.669 1.00 98.25 84 GLY A CA 1
ATOM 663 C C . GLY A 1 84 ? -4.160 11.435 -4.283 1.00 98.25 84 GLY A C 1
ATOM 664 O O . GLY A 1 84 ? -4.557 10.393 -3.764 1.00 98.25 84 GLY A O 1
ATOM 665 N N . LEU A 1 85 ? -3.303 12.256 -3.676 1.00 97.88 85 LEU A N 1
ATOM 666 C CA . LEU A 1 85 ? -2.822 12.063 -2.307 1.00 97.88 85 LEU A CA 1
ATOM 667 C C . LEU A 1 85 ? -3.411 13.151 -1.417 1.00 97.88 85 LEU A C 1
ATOM 669 O O . LEU A 1 85 ? -3.372 14.332 -1.778 1.00 97.88 85 LEU A O 1
ATOM 673 N N . ARG A 1 86 ? -3.939 12.768 -0.255 1.00 94.62 86 ARG A N 1
ATOM 674 C CA . ARG A 1 86 ? -4.394 13.738 0.750 1.00 94.62 86 ARG A CA 1
ATOM 675 C C . ARG A 1 86 ? -3.218 14.192 1.606 1.00 94.62 86 ARG A C 1
ATOM 677 O O . ARG A 1 86 ? -2.262 13.460 1.801 1.00 94.62 86 ARG A O 1
ATOM 684 N N . THR A 1 87 ? -3.319 15.387 2.181 1.00 91.31 87 THR A N 1
ATOM 685 C CA . THR A 1 87 ? -2.271 15.970 3.039 1.00 91.31 87 THR A CA 1
ATOM 686 C C . THR A 1 87 ? -2.397 15.573 4.515 1.00 91.31 87 THR A C 1
ATOM 688 O O . THR A 1 87 ? -1.786 16.199 5.377 1.00 91.31 87 THR A O 1
ATOM 691 N N . THR A 1 88 ? -3.228 14.578 4.831 1.00 94.44 88 THR A N 1
ATOM 692 C CA . THR A 1 88 ? -3.529 14.108 6.195 1.00 94.44 88 THR A CA 1
ATOM 693 C C . THR A 1 88 ? -2.733 12.845 6.541 1.00 94.44 88 THR A C 1
ATOM 695 O O . THR A 1 88 ? -3.283 11.890 7.097 1.00 94.44 88 THR A O 1
ATOM 698 N N . ASP A 1 89 ? -1.451 12.826 6.168 1.00 97.00 89 ASP A N 1
ATOM 699 C CA . ASP A 1 89 ? -0.538 11.716 6.444 1.00 97.00 89 A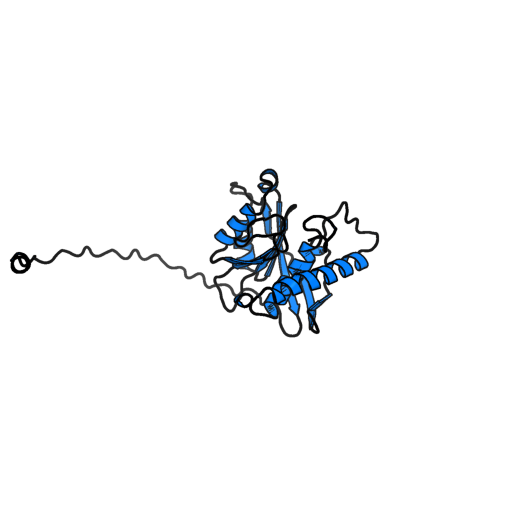SP A CA 1
ATOM 700 C C . ASP A 1 89 ? -0.469 11.414 7.942 1.00 97.00 89 ASP A C 1
ATOM 702 O O . ASP A 1 89 ? -0.322 12.322 8.765 1.00 97.00 89 ASP A O 1
ATOM 706 N N . GLN A 1 90 ? -0.486 10.132 8.298 1.00 97.88 90 GLN A N 1
ATOM 707 C CA . GLN A 1 90 ? -0.141 9.704 9.653 1.00 97.88 90 GLN A CA 1
ATOM 708 C C . GLN A 1 90 ? 1.347 9.377 9.700 1.00 97.88 90 GLN A C 1
ATOM 710 O O . GLN A 1 90 ? 1.837 8.610 8.874 1.00 97.88 90 GLN A O 1
ATOM 715 N N . ARG A 1 91 ? 2.079 9.962 10.651 1.00 98.19 91 ARG A N 1
ATOM 716 C CA . ARG A 1 91 ? 3.535 9.808 10.770 1.00 98.19 91 ARG A CA 1
ATOM 717 C C . ARG A 1 91 ? 3.912 9.436 12.194 1.00 98.19 91 ARG A C 1
ATOM 719 O O . ARG A 1 91 ? 3.358 9.983 13.147 1.00 98.19 91 ARG A O 1
ATOM 726 N N . GLY A 1 92 ? 4.866 8.526 12.341 1.00 97.75 92 GLY A N 1
ATOM 727 C CA . GLY A 1 92 ? 5.294 8.050 13.650 1.00 97.75 92 GLY A CA 1
ATOM 728 C C . GLY A 1 92 ? 6.432 7.042 13.570 1.00 97.75 92 GLY A C 1
ATOM 729 O O . GLY A 1 92 ? 7.127 6.962 12.563 1.00 97.75 92 GLY A O 1
ATOM 730 N N . MET A 1 93 ? 6.611 6.263 14.635 1.00 97.88 93 MET A N 1
ATOM 731 C CA . MET A 1 93 ? 7.624 5.203 14.724 1.00 97.88 93 MET A CA 1
ATOM 732 C C . MET A 1 93 ? 6.949 3.833 14.739 1.00 97.88 93 MET A C 1
ATOM 734 O O . MET A 1 93 ? 5.941 3.664 15.414 1.00 97.88 93 MET A O 1
ATOM 738 N N . ILE A 1 94 ? 7.487 2.842 14.027 1.00 97.75 94 ILE A N 1
ATOM 739 C CA . ILE A 1 94 ? 6.796 1.562 13.777 1.00 97.75 94 ILE A CA 1
ATOM 740 C C . ILE A 1 94 ? 6.364 0.876 15.087 1.00 97.75 94 ILE A C 1
ATOM 742 O O . ILE A 1 94 ? 5.172 0.703 15.340 1.00 97.75 94 ILE A O 1
ATOM 746 N N . ASP A 1 95 ? 7.321 0.519 15.945 1.00 95.44 95 ASP A N 1
ATOM 747 C CA . ASP A 1 95 ? 7.082 -0.169 17.215 1.00 95.44 95 ASP A CA 1
ATOM 748 C C . ASP A 1 95 ? 7.701 0.648 18.353 1.00 95.44 95 ASP A C 1
ATOM 750 O O . ASP A 1 95 ? 8.895 0.545 18.647 1.00 95.44 95 ASP A O 1
ATOM 754 N N . ILE A 1 96 ? 6.900 1.508 18.988 1.00 93.94 96 ILE A N 1
ATOM 755 C CA . ILE A 1 96 ? 7.302 2.313 20.146 1.00 93.94 96 ILE A CA 1
ATOM 756 C C . ILE A 1 96 ? 6.243 2.302 21.251 1.00 93.94 96 ILE A C 1
ATOM 758 O O . ILE A 1 96 ? 5.038 2.301 21.004 1.00 93.94 96 ILE A O 1
ATOM 762 N N . LYS A 1 97 ? 6.716 2.306 22.504 1.00 90.31 97 LYS A N 1
ATOM 763 C CA . LYS A 1 97 ? 5.896 2.405 23.719 1.00 90.31 97 LYS A CA 1
ATOM 764 C C . LYS A 1 97 ? 6.175 3.737 24.413 1.00 90.31 97 LYS A C 1
ATOM 766 O O . LYS A 1 97 ? 6.723 3.761 25.510 1.00 90.31 97 LYS A O 1
ATOM 771 N N . HIS A 1 98 ? 5.868 4.836 23.730 1.00 89.75 98 HIS A N 1
ATOM 772 C CA . HIS A 1 98 ? 6.034 6.189 24.253 1.00 89.75 98 HIS A CA 1
ATOM 773 C C . HIS A 1 98 ? 4.726 6.971 24.064 1.00 89.75 98 HIS A C 1
ATOM 775 O O . HIS A 1 98 ? 4.204 6.975 22.955 1.00 89.75 98 HIS A O 1
ATOM 781 N N . PRO A 1 99 ? 4.184 7.639 25.099 1.00 88.00 99 PRO A N 1
ATOM 782 C CA . PRO A 1 99 ? 2.848 8.240 25.038 1.00 88.00 99 PRO A CA 1
ATOM 783 C C . PRO A 1 99 ? 2.729 9.396 24.034 1.00 88.00 99 PRO A C 1
ATOM 785 O O . PRO A 1 99 ? 1.658 9.607 23.480 1.00 88.00 99 PRO A O 1
ATOM 788 N N . SER A 1 100 ? 3.817 10.132 23.788 1.00 93.25 100 SER A N 1
ATOM 789 C CA . SER A 1 100 ? 3.821 11.295 22.884 1.00 93.25 100 SER A CA 1
ATOM 790 C C . SER A 1 100 ? 4.229 10.978 21.444 1.00 93.25 100 SER A C 1
ATOM 792 O O . SER A 1 100 ? 4.278 11.890 20.626 1.00 93.25 100 SER A O 1
ATOM 794 N N . ILE A 1 101 ? 4.596 9.728 21.140 1.00 95.44 101 ILE A N 1
ATOM 795 C CA . ILE A 1 101 ? 5.031 9.328 19.796 1.00 95.44 101 ILE A CA 1
ATOM 796 C C . ILE A 1 101 ? 4.048 8.287 19.287 1.00 95.44 101 ILE A C 1
ATOM 798 O O . ILE A 1 101 ? 3.870 7.242 19.911 1.00 95.44 101 ILE A O 1
ATOM 802 N N . MET A 1 102 ? 3.431 8.579 18.148 1.00 97.44 102 MET A N 1
ATOM 803 C CA . MET A 1 102 ? 2.479 7.687 17.506 1.00 97.44 102 MET A CA 1
ATOM 804 C C . MET A 1 102 ? 3.180 6.407 17.046 1.00 97.44 102 MET A C 1
ATOM 806 O O . MET A 1 102 ? 4.193 6.469 16.344 1.00 97.44 102 MET A O 1
ATOM 810 N N . ASN A 1 103 ? 2.642 5.252 17.438 1.00 97.81 103 ASN A N 1
ATOM 811 C CA . ASN A 1 103 ? 3.050 3.965 16.875 1.00 97.81 103 ASN A CA 1
ATOM 812 C C . ASN A 1 103 ? 2.193 3.567 15.664 1.00 97.81 103 ASN A C 1
ATOM 814 O O . ASN A 1 103 ? 1.153 4.176 15.417 1.00 97.81 103 ASN A O 1
ATOM 818 N N . ILE A 1 104 ? 2.600 2.533 14.918 1.00 98.06 104 ILE A N 1
ATOM 819 C CA . ILE A 1 104 ? 1.892 2.137 13.687 1.00 98.06 104 ILE A CA 1
ATOM 820 C C . ILE A 1 104 ? 0.426 1.770 13.932 1.00 98.06 104 ILE A C 1
ATOM 822 O O . ILE A 1 104 ? -0.432 2.063 13.104 1.00 98.06 104 ILE A O 1
ATOM 826 N N . ARG A 1 105 ? 0.109 1.179 15.090 1.00 97.88 105 ARG A N 1
ATOM 827 C CA . ARG A 1 105 ? -1.271 0.849 15.447 1.00 97.88 105 ARG A CA 1
ATOM 828 C C . ARG A 1 105 ? -2.112 2.114 15.603 1.00 97.88 105 ARG A C 1
ATOM 830 O O . ARG A 1 105 ? -3.172 2.195 14.999 1.00 97.88 105 ARG A O 1
ATOM 837 N N . GLN A 1 106 ? -1.633 3.086 16.379 1.00 98.00 106 GLN A N 1
ATOM 838 C CA . GLN A 1 106 ? -2.312 4.374 16.552 1.00 98.00 106 GLN A CA 1
ATOM 839 C C . GLN A 1 106 ? -2.424 5.126 15.221 1.00 98.00 106 GLN A C 1
ATOM 841 O O . GLN A 1 106 ? -3.463 5.705 14.931 1.00 98.00 106 GLN A O 1
ATOM 846 N N . GLY A 1 107 ? -1.378 5.077 14.391 1.00 98.00 107 GLY A N 1
ATOM 847 C CA . GLY A 1 107 ? -1.398 5.665 13.054 1.00 98.00 107 GLY A CA 1
ATOM 848 C C . GLY A 1 107 ? -2.473 5.052 12.169 1.00 98.00 107 GLY A C 1
ATOM 849 O O . GLY A 1 107 ? -3.215 5.782 11.525 1.00 98.00 107 GLY A O 1
ATOM 850 N N . LEU A 1 108 ? -2.613 3.728 12.176 1.00 97.94 108 LEU A N 1
ATOM 851 C CA . LEU A 1 108 ? -3.675 3.046 11.443 1.00 97.94 108 LEU A CA 1
ATOM 852 C C . LEU A 1 108 ? -5.069 3.347 12.002 1.00 97.94 108 LEU A C 1
ATOM 854 O O . LEU A 1 108 ? -5.991 3.567 11.222 1.00 97.94 108 LEU A O 1
ATOM 858 N N . GLU A 1 109 ? -5.225 3.373 13.328 1.00 96.56 109 GLU A N 1
ATOM 859 C CA . GLU A 1 109 ? -6.491 3.727 13.983 1.00 96.56 109 GLU A CA 1
ATOM 860 C C . GLU A 1 109 ? -6.928 5.133 13.542 1.00 96.56 109 GLU A C 1
ATOM 862 O O . GLU A 1 109 ? -8.012 5.267 12.982 1.00 96.56 109 GLU A O 1
ATOM 867 N N . ASN A 1 110 ? -6.048 6.135 13.660 1.00 96.19 110 ASN A N 1
ATOM 868 C CA . ASN A 1 110 ? -6.301 7.511 13.221 1.00 96.19 110 ASN A CA 1
ATOM 869 C C . ASN A 1 110 ? -6.550 7.616 11.710 1.00 96.19 110 ASN A C 1
ATOM 871 O O . ASN A 1 110 ? -7.455 8.317 11.263 1.00 96.19 110 ASN A O 1
ATOM 875 N N . PHE A 1 111 ? -5.751 6.916 10.902 1.00 96.56 111 PHE A N 1
ATOM 876 C CA . PHE A 1 111 ? -5.895 6.895 9.449 1.00 96.56 111 PHE A CA 1
ATOM 877 C C . PHE A 1 111 ? -7.309 6.464 9.043 1.00 96.56 111 PHE A C 1
ATOM 879 O O . PHE A 1 111 ? -7.973 7.147 8.254 1.00 96.56 111 PHE A O 1
ATOM 886 N N . PHE A 1 112 ? -7.782 5.367 9.634 1.00 94.81 112 PHE A N 1
ATOM 887 C CA . PHE A 1 112 ? -9.108 4.822 9.404 1.00 94.81 112 PHE A CA 1
ATOM 888 C C . PHE A 1 112 ? -10.222 5.598 10.122 1.00 94.81 112 PHE A C 1
ATOM 890 O O . PHE A 1 112 ? -11.374 5.192 10.027 1.00 94.81 112 PHE A O 1
ATOM 897 N N . GLU A 1 113 ? -9.978 6.722 10.792 1.00 92.12 113 GLU A N 1
ATOM 898 C CA . GLU A 1 113 ? -11.081 7.599 11.219 1.00 92.12 113 GLU A CA 1
ATOM 899 C C . GLU A 1 113 ? -11.647 8.404 10.040 1.00 92.12 113 GLU A C 1
ATOM 901 O O . GLU A 1 113 ? -12.851 8.663 9.981 1.00 92.12 113 GLU A O 1
ATOM 906 N N . GLU A 1 114 ? -10.798 8.750 9.068 1.00 90.94 114 GLU A N 1
ATOM 907 C CA . GLU A 1 114 ? -11.134 9.702 7.999 1.00 90.94 114 GLU A CA 1
ATOM 908 C C . GLU A 1 114 ? -10.941 9.153 6.580 1.00 90.94 114 GLU A C 1
ATOM 910 O O . GLU A 1 114 ? -11.445 9.737 5.613 1.00 90.94 114 GLU A O 1
ATOM 915 N N . ASN A 1 115 ? -10.215 8.042 6.440 1.00 94.25 115 ASN A N 1
ATOM 916 C CA . ASN A 1 115 ? -9.778 7.512 5.153 1.00 94.25 115 ASN A CA 1
ATOM 917 C C . ASN A 1 115 ? -10.142 6.033 5.007 1.00 94.25 115 ASN A C 1
ATOM 919 O O . ASN A 1 115 ? -10.282 5.305 5.991 1.00 94.25 115 ASN A O 1
ATOM 923 N N . THR A 1 116 ? -10.301 5.595 3.758 1.00 95.38 116 THR A N 1
ATOM 924 C CA . THR A 1 116 ? -10.592 4.195 3.419 1.00 95.38 116 THR A CA 1
ATOM 925 C C . THR A 1 116 ? -9.416 3.502 2.748 1.00 95.38 116 THR A C 1
ATOM 927 O O . THR A 1 116 ? -9.251 2.321 2.990 1.00 95.38 116 THR A O 1
ATOM 930 N N . HIS A 1 117 ? -8.601 4.203 1.952 1.00 97.94 117 HIS A N 1
ATOM 931 C CA . HIS A 1 117 ? -7.518 3.633 1.138 1.00 97.94 117 HIS A CA 1
ATOM 932 C C . HIS A 1 117 ? -6.218 4.411 1.347 1.00 97.94 117 HIS A C 1
ATOM 934 O O . HIS A 1 117 ? -6.227 5.645 1.393 1.00 97.94 117 HIS A O 1
ATOM 940 N N . GLY A 1 118 ? -5.103 3.704 1.518 1.00 98.31 118 GLY A N 1
ATOM 941 C CA . GLY A 1 118 ? -3.812 4.323 1.800 1.00 98.31 118 GLY A CA 1
ATOM 942 C C . GLY A 1 118 ? -2.627 3.398 1.563 1.00 98.31 118 GLY A C 1
ATOM 943 O O . GLY A 1 118 ? -2.777 2.190 1.383 1.00 98.31 118 GLY A O 1
ATOM 944 N N . VAL A 1 119 ? -1.434 3.986 1.575 1.00 98.75 119 VAL A N 1
ATOM 945 C CA . VAL A 1 119 ? -0.158 3.271 1.464 1.00 98.75 119 VAL A CA 1
ATOM 946 C C . VAL A 1 119 ? 0.636 3.502 2.742 1.00 98.75 119 VAL A C 1
ATOM 948 O O . VAL A 1 119 ? 0.760 4.639 3.193 1.00 98.75 119 VAL A O 1
ATOM 951 N N . ILE A 1 120 ? 1.158 2.427 3.331 1.00 98.62 120 ILE A N 1
ATOM 952 C CA . ILE A 1 120 ? 2.102 2.496 4.450 1.00 98.62 120 ILE A CA 1
ATOM 953 C C . ILE A 1 120 ? 3.508 2.400 3.872 1.00 98.62 120 ILE A C 1
ATOM 955 O O . ILE A 1 120 ? 3.817 1.417 3.201 1.00 98.62 120 ILE A O 1
ATOM 959 N N . GLU A 1 121 ? 4.358 3.375 4.166 1.00 97.38 121 GLU A N 1
ATOM 960 C CA . GLU A 1 121 ? 5.759 3.424 3.757 1.00 97.38 121 GLU A CA 1
ATOM 961 C C . GLU A 1 121 ? 6.678 3.441 4.980 1.00 97.38 121 GLU A C 1
ATOM 963 O O . GLU A 1 121 ? 6.462 4.162 5.955 1.00 97.38 121 GLU A O 1
ATOM 968 N N . THR A 1 122 ? 7.726 2.628 4.916 1.00 95.75 122 THR A N 1
ATOM 969 C CA . THR A 1 122 ? 8.846 2.572 5.860 1.00 95.75 122 THR A CA 1
ATOM 970 C C . THR A 1 122 ? 10.125 2.378 5.056 1.00 95.75 122 THR A C 1
ATOM 972 O O . THR A 1 122 ? 10.076 2.099 3.861 1.00 95.75 122 THR A O 1
ATOM 975 N N . GLU A 1 123 ? 11.284 2.411 5.709 1.00 91.38 123 GLU A N 1
ATOM 976 C CA . GLU A 1 123 ? 12.548 2.074 5.040 1.00 91.38 123 GLU A CA 1
ATOM 977 C C . GLU A 1 123 ? 12.553 0.654 4.431 1.00 91.38 123 GLU A C 1
ATOM 979 O O . GLU A 1 123 ? 13.243 0.393 3.449 1.00 91.38 123 GLU A O 1
ATOM 984 N N . THR A 1 124 ? 11.802 -0.290 5.011 1.00 90.94 124 THR A N 1
ATOM 985 C CA . THR A 1 124 ? 11.925 -1.723 4.672 1.00 90.94 124 THR A CA 1
ATOM 986 C C . THR A 1 124 ? 10.696 -2.344 4.039 1.00 90.94 124 THR A C 1
ATOM 988 O O . THR A 1 124 ? 10.782 -3.480 3.578 1.00 90.94 124 THR A O 1
ATOM 991 N N . LEU A 1 125 ? 9.564 -1.652 4.049 1.00 94.38 125 LEU A N 1
ATOM 992 C CA . LEU A 1 125 ? 8.279 -2.155 3.588 1.00 94.38 125 LEU A CA 1
ATOM 993 C C . LEU A 1 125 ? 7.452 -1.002 3.037 1.00 94.38 125 LEU A C 1
ATOM 995 O O . LEU A 1 125 ? 7.340 0.041 3.684 1.00 94.38 125 LEU A O 1
ATOM 999 N N . THR A 1 126 ? 6.800 -1.272 1.913 1.00 97.25 126 THR A N 1
ATOM 1000 C CA . THR A 1 126 ? 5.733 -0.444 1.360 1.00 97.25 126 THR A CA 1
ATOM 1001 C C . THR A 1 126 ? 4.562 -1.357 1.023 1.00 97.25 126 THR A C 1
ATOM 1003 O O . THR A 1 126 ? 4.741 -2.313 0.266 1.00 97.25 126 THR A O 1
ATOM 1006 N N . VAL A 1 127 ? 3.392 -1.104 1.612 1.00 98.38 127 VAL A N 1
ATOM 1007 C CA . VAL A 1 127 ? 2.192 -1.948 1.454 1.00 98.38 127 VAL A CA 1
ATOM 1008 C C . VAL A 1 127 ? 0.949 -1.090 1.244 1.00 98.38 127 VAL A C 1
ATOM 1010 O O . VAL A 1 127 ? 0.857 0.019 1.772 1.00 98.38 127 VAL A O 1
ATOM 1013 N N . ALA A 1 128 ? -0.026 -1.612 0.504 1.00 98.75 128 ALA A N 1
ATOM 1014 C CA . ALA A 1 128 ? -1.348 -1.002 0.400 1.00 98.75 128 ALA A CA 1
ATOM 1015 C C . ALA A 1 128 ? -2.236 -1.472 1.554 1.00 98.75 128 ALA A C 1
ATOM 1017 O O . ALA A 1 128 ? -2.187 -2.643 1.936 1.00 98.75 128 ALA A O 1
ATOM 1018 N N . ILE A 1 129 ? -3.072 -0.576 2.079 1.00 98.62 129 ILE A N 1
ATOM 1019 C CA . ILE A 1 129 ? -4.041 -0.899 3.123 1.00 98.62 129 ILE A CA 1
ATOM 1020 C C . ILE A 1 129 ? -5.379 -0.198 2.882 1.00 98.62 129 ILE A C 1
ATOM 1022 O O . ILE A 1 129 ? -5.416 0.971 2.489 1.00 98.62 129 ILE A O 1
ATOM 1026 N N . TRP A 1 130 ? -6.487 -0.907 3.106 1.00 97.88 130 TRP A N 1
ATOM 1027 C CA . TRP A 1 130 ? -7.816 -0.321 2.973 1.00 97.88 130 TRP A CA 1
ATOM 1028 C C . TRP A 1 130 ? -8.895 -1.010 3.814 1.00 97.88 130 TRP A C 1
ATOM 1030 O O . TRP A 1 130 ? -8.721 -2.125 4.301 1.00 97.88 130 TRP A O 1
ATOM 1040 N N . GLU A 1 131 ? -10.029 -0.330 3.962 1.00 94.75 131 GLU A N 1
ATOM 1041 C CA . GLU A 1 131 ? -11.299 -0.896 4.422 1.00 94.75 131 GLU A CA 1
ATOM 1042 C C . GLU A 1 131 ? -12.352 -0.724 3.320 1.00 94.75 131 GLU A C 1
ATOM 1044 O O . GLU A 1 131 ? -12.408 0.321 2.664 1.00 94.75 131 GLU A O 1
ATOM 1049 N N . GLU A 1 132 ? -13.212 -1.726 3.136 1.00 87.06 132 GLU A N 1
ATOM 1050 C CA . GLU A 1 132 ? -14.376 -1.596 2.259 1.00 87.06 132 GLU A CA 1
ATOM 1051 C C . GLU A 1 132 ? -15.567 -0.970 2.990 1.00 87.06 132 GLU A C 1
ATOM 1053 O O . GLU A 1 132 ? -15.884 -1.320 4.127 1.00 87.06 132 GLU A O 1
ATOM 1058 N N . ASP A 1 133 ? -16.285 -0.082 2.300 1.00 74.31 133 ASP A N 1
ATOM 1059 C CA . ASP A 1 133 ? -17.513 0.527 2.824 1.00 74.31 133 ASP A CA 1
ATOM 1060 C C . ASP A 1 133 ? -18.667 -0.483 2.957 1.00 74.31 133 ASP A C 1
ATOM 1062 O O . ASP A 1 133 ? -19.525 -0.331 3.825 1.00 74.31 133 ASP A O 1
ATOM 1066 N N . GLU A 1 134 ? -18.728 -1.474 2.061 1.00 68.44 134 GLU A N 1
ATOM 1067 C CA . GLU A 1 134 ? -19.849 -2.423 1.955 1.00 68.44 134 GLU A CA 1
ATOM 1068 C C . GLU A 1 134 ? -19.715 -3.604 2.922 1.00 68.44 134 GLU A C 1
ATOM 1070 O O . GLU A 1 134 ? -20.725 -4.147 3.370 1.00 68.44 134 GLU A O 1
ATOM 1075 N N . GLN A 1 135 ? -18.482 -3.954 3.300 1.00 68.81 135 GLN A N 1
ATOM 1076 C CA . GLN A 1 135 ? -18.171 -4.953 4.326 1.00 68.81 135 GLN A CA 1
ATOM 1077 C C . GLN A 1 135 ? -17.368 -4.305 5.464 1.00 68.81 135 GLN A C 1
ATOM 1079 O O . GLN A 1 135 ? -16.178 -4.584 5.642 1.00 68.81 135 GLN A O 1
ATOM 1084 N N . PRO A 1 136 ? -17.998 -3.406 6.244 1.00 70.06 136 PRO A N 1
ATOM 1085 C CA . PRO A 1 136 ? -17.311 -2.700 7.309 1.00 70.06 136 PRO A CA 1
ATOM 1086 C C . PRO A 1 136 ? -16.875 -3.689 8.392 1.00 70.06 136 PRO A C 1
ATOM 1088 O O . PRO A 1 136 ? -17.692 -4.421 8.943 1.00 70.06 136 PRO A O 1
ATOM 1091 N N . GLY A 1 137 ? -15.589 -3.671 8.740 1.00 79.25 137 GLY A N 1
ATOM 1092 C CA . GLY A 1 137 ? -15.048 -4.495 9.827 1.00 79.25 137 GLY A CA 1
ATOM 1093 C C . GLY A 1 137 ? -13.779 -5.258 9.473 1.00 79.25 137 GLY A C 1
ATOM 1094 O O . GLY A 1 137 ? -13.068 -5.658 10.386 1.00 79.25 137 GLY A O 1
ATOM 1095 N N . PHE A 1 138 ? -13.457 -5.398 8.186 1.00 92.69 138 PHE A N 1
ATOM 1096 C CA . PHE A 1 138 ? -12.195 -5.990 7.756 1.00 92.69 138 PHE A CA 1
ATOM 1097 C C . PHE A 1 138 ? -11.215 -4.939 7.251 1.00 92.69 138 PHE A C 1
ATOM 1099 O O . PHE A 1 138 ? -11.584 -4.029 6.510 1.00 92.69 138 PHE A O 1
ATOM 1106 N N . VAL A 1 139 ? -9.953 -5.114 7.632 1.00 96.81 139 VAL A N 1
ATOM 1107 C CA . VAL A 1 139 ? -8.811 -4.364 7.117 1.00 96.81 139 VAL A CA 1
ATOM 1108 C C . VAL A 1 139 ? -8.083 -5.253 6.121 1.00 96.81 139 VAL A C 1
ATOM 1110 O O . VAL A 1 139 ? -7.597 -6.329 6.476 1.00 96.81 139 VAL A O 1
ATOM 1113 N N . TYR A 1 140 ? -7.998 -4.797 4.882 1.00 98.06 140 TYR A N 1
ATOM 1114 C CA . TYR A 1 140 ? -7.280 -5.464 3.808 1.00 98.06 140 TYR A CA 1
ATOM 1115 C C . TYR A 1 140 ? -5.876 -4.887 3.704 1.00 98.06 140 TYR A C 1
ATOM 1117 O O . TYR A 1 140 ? -5.691 -3.673 3.785 1.00 98.06 140 TYR A O 1
ATOM 1125 N N . MET A 1 141 ? -4.887 -5.752 3.513 1.00 98.50 141 MET A N 1
ATOM 1126 C CA . MET A 1 141 ? -3.500 -5.365 3.293 1.00 98.50 141 MET A CA 1
ATOM 1127 C C . MET A 1 141 ? -2.944 -6.150 2.119 1.00 98.50 141 MET A C 1
ATOM 1129 O O . MET A 1 141 ? -2.937 -7.380 2.143 1.00 98.50 141 MET A O 1
ATOM 1133 N N . TYR A 1 142 ? -2.450 -5.443 1.112 1.00 98.56 142 TYR A N 1
ATOM 1134 C CA . TYR A 1 142 ? -1.716 -6.063 0.021 1.00 98.56 142 TYR A CA 1
ATOM 1135 C C . TYR A 1 142 ? -0.223 -5.818 0.213 1.00 98.56 142 TYR A C 1
ATOM 1137 O O . TYR A 1 142 ? 0.229 -4.669 0.232 1.00 98.56 142 TYR A O 1
ATOM 1145 N N . ASP A 1 143 ? 0.534 -6.905 0.348 1.00 97.31 143 ASP A N 1
ATOM 1146 C CA . ASP A 1 143 ? 1.985 -6.868 0.485 1.00 97.31 143 ASP A CA 1
ATOM 1147 C C . ASP A 1 143 ? 2.643 -7.396 -0.800 1.00 97.31 143 ASP A C 1
ATOM 1149 O O . ASP A 1 143 ? 2.517 -8.588 -1.099 1.00 97.31 143 ASP A O 1
ATOM 1153 N N . PRO A 1 144 ? 3.344 -6.538 -1.570 1.00 95.75 144 PRO A N 1
ATOM 1154 C CA . PRO A 1 144 ? 3.977 -6.928 -2.831 1.00 95.75 144 PRO A CA 1
ATOM 1155 C C . PRO A 1 144 ? 5.251 -7.766 -2.644 1.00 95.75 144 PRO A C 1
ATOM 1157 O O . PRO A 1 144 ? 5.836 -8.235 -3.619 1.00 95.75 144 PRO A O 1
ATOM 1160 N N . ASN A 1 145 ? 5.737 -7.919 -1.412 1.00 93.50 145 ASN A N 1
ATOM 1161 C CA . ASN A 1 145 ? 7.002 -8.588 -1.137 1.00 93.50 145 ASN A CA 1
ATOM 1162 C C . ASN A 1 145 ? 6.860 -10.116 -1.048 1.00 93.50 145 ASN A C 1
ATOM 1164 O O . ASN A 1 145 ? 5.762 -10.629 -0.866 1.00 93.50 145 ASN A O 1
ATOM 1168 N N . PRO A 1 146 ? 7.977 -10.871 -1.063 1.00 92.56 146 PRO A N 1
ATOM 1169 C CA . PRO A 1 146 ? 7.950 -12.318 -0.870 1.00 92.56 146 PRO A CA 1
ATOM 1170 C C . PRO A 1 146 ? 7.369 -12.721 0.492 1.00 92.56 146 PRO A C 1
ATOM 1172 O O . PRO A 1 146 ? 7.996 -12.500 1.540 1.00 92.56 146 PRO A O 1
ATOM 1175 N N . ARG A 1 147 ? 6.181 -13.332 0.473 1.00 95.31 147 ARG A N 1
ATOM 1176 C CA . ARG A 1 147 ? 5.477 -13.879 1.637 1.00 95.31 147 ARG A CA 1
ATOM 1177 C C . ARG A 1 147 ? 5.165 -15.362 1.465 1.00 95.31 147 ARG A C 1
ATOM 1179 O O . ARG A 1 147 ? 5.032 -15.881 0.357 1.00 95.31 147 ARG A O 1
ATOM 1186 N N . GLY A 1 148 ? 5.105 -16.058 2.594 1.00 95.62 148 GLY A N 1
ATOM 1187 C CA . GLY A 1 148 ? 4.594 -17.421 2.686 1.00 95.62 148 GLY A CA 1
ATOM 1188 C C . GLY A 1 148 ? 3.078 -17.453 2.922 1.00 95.62 148 GLY A C 1
ATOM 1189 O O . GLY A 1 148 ? 2.454 -16.403 3.064 1.00 95.62 148 GLY A O 1
ATOM 1190 N N . PRO A 1 149 ? 2.479 -18.650 3.066 1.00 93.62 149 PRO A N 1
ATOM 1191 C CA . PRO A 1 149 ? 1.028 -18.812 3.233 1.00 93.62 149 PRO A CA 1
ATOM 1192 C C . PRO A 1 149 ? 0.418 -18.080 4.438 1.00 93.62 149 PRO A C 1
ATOM 1194 O O . PRO A 1 149 ? -0.765 -17.766 4.435 1.00 93.62 149 PRO A O 1
ATOM 1197 N N . ALA A 1 150 ? 1.216 -17.801 5.473 1.00 95.25 150 ALA A N 1
ATOM 1198 C CA . ALA A 1 150 ? 0.789 -17.053 6.657 1.00 95.25 150 ALA A CA 1
ATOM 1199 C C . ALA A 1 150 ? 0.966 -15.524 6.522 1.00 95.25 150 ALA A C 1
ATOM 1201 O O . ALA A 1 150 ? 0.850 -14.810 7.517 1.00 95.25 150 ALA A O 1
ATOM 1202 N N . GLY A 1 151 ? 1.342 -15.019 5.341 1.00 95.88 151 GLY A N 1
ATOM 1203 C CA . GLY A 1 151 ? 1.645 -13.601 5.116 1.00 95.88 151 GLY A CA 1
ATOM 1204 C C . GLY A 1 151 ? 2.968 -13.128 5.725 1.00 95.88 151 GLY A C 1
ATOM 1205 O O . GLY A 1 151 ? 3.250 -11.939 5.735 1.00 95.88 151 GLY A O 1
ATOM 1206 N N . LEU A 1 152 ? 3.791 -14.032 6.260 1.00 96.94 152 LEU A N 1
ATOM 1207 C CA . LEU A 1 152 ? 5.104 -13.702 6.823 1.00 96.94 152 LEU A CA 1
ATOM 1208 C C . LEU A 1 152 ? 6.201 -13.836 5.767 1.00 96.94 152 LEU A C 1
ATOM 1210 O O . LEU A 1 152 ? 6.077 -14.651 4.850 1.00 96.94 152 LEU A O 1
ATOM 1214 N N . TYR A 1 153 ? 7.286 -13.074 5.912 1.00 93.94 153 TYR A N 1
ATOM 1215 C CA . TYR A 1 153 ? 8.444 -13.150 5.021 1.00 93.94 153 TYR A CA 1
ATOM 1216 C C . TYR A 1 153 ? 8.908 -14.596 4.796 1.00 93.94 153 TYR A C 1
ATOM 1218 O O . TYR A 1 153 ? 9.228 -15.327 5.737 1.00 93.94 153 TYR A O 1
ATOM 1226 N N . LEU A 1 154 ? 9.000 -14.973 3.523 1.00 93.31 154 LEU A N 1
ATOM 1227 C CA . LEU A 1 154 ? 9.559 -16.241 3.079 1.00 93.31 154 LEU A CA 1
ATOM 1228 C C . LEU A 1 154 ? 10.454 -15.973 1.872 1.00 93.31 154 LEU A C 1
ATOM 1230 O O . LEU A 1 154 ? 10.034 -15.343 0.902 1.00 93.31 154 LEU A O 1
ATOM 1234 N N . SER A 1 155 ? 11.695 -16.458 1.921 1.00 89.69 155 SER A N 1
ATOM 1235 C CA . SER A 1 155 ? 12.600 -16.361 0.774 1.00 89.69 155 SER A CA 1
ATOM 1236 C C . SER A 1 155 ? 12.014 -17.123 -0.415 1.00 89.69 155 SER A C 1
ATOM 1238 O O . SER A 1 155 ? 11.682 -18.297 -0.279 1.00 89.69 155 SER A O 1
ATOM 1240 N N . GLY A 1 156 ? 11.883 -16.461 -1.566 1.00 87.94 156 GLY A N 1
ATOM 1241 C CA . GLY A 1 156 ? 11.220 -17.039 -2.742 1.00 87.94 156 GLY A CA 1
ATOM 1242 C C . GLY A 1 156 ? 9.694 -17.143 -2.624 1.00 87.94 156 GLY A C 1
ATOM 1243 O O . GLY A 1 156 ? 9.078 -17.805 -3.451 1.00 87.94 156 GLY A O 1
ATOM 1244 N N . GLY A 1 157 ? 9.092 -16.514 -1.610 1.00 92.19 157 GLY A N 1
ATOM 1245 C CA . GLY A 1 157 ? 7.644 -16.352 -1.507 1.00 92.19 157 GLY A CA 1
ATOM 1246 C C . GLY A 1 157 ? 7.070 -15.420 -2.579 1.00 92.19 157 GLY A C 1
ATOM 1247 O O . GLY A 1 157 ? 7.801 -14.874 -3.407 1.00 92.19 157 GLY A O 1
ATOM 1248 N N . THR A 1 158 ? 5.759 -15.205 -2.519 1.00 93.56 158 THR A N 1
ATOM 1249 C CA . THR A 1 158 ? 5.003 -14.382 -3.476 1.00 93.56 158 THR A CA 1
ATOM 1250 C C . THR A 1 158 ? 4.271 -13.240 -2.771 1.00 93.56 158 THR A C 1
ATOM 1252 O O . THR A 1 158 ? 4.158 -13.258 -1.544 1.00 93.56 158 THR A O 1
ATOM 1255 N N . ALA A 1 159 ? 3.798 -12.255 -3.533 1.00 95.81 159 ALA A N 1
ATOM 1256 C CA . ALA A 1 159 ? 2.912 -11.217 -3.021 1.00 95.81 159 ALA A CA 1
ATOM 1257 C C . ALA A 1 159 ? 1.593 -11.824 -2.524 1.00 95.81 159 ALA A C 1
ATOM 1259 O O . ALA A 1 159 ? 1.155 -12.878 -2.995 1.00 95.81 159 ALA A O 1
ATOM 1260 N N . CYS A 1 160 ? 0.938 -11.166 -1.572 1.00 96.31 160 CYS A N 1
ATOM 1261 C CA . CYS A 1 160 ? -0.318 -11.670 -1.028 1.00 96.31 160 CYS A CA 1
ATOM 1262 C C . CYS A 1 160 ? -1.276 -10.562 -0.594 1.00 96.31 160 CYS A C 1
ATOM 1264 O O . CYS A 1 160 ? -0.863 -9.493 -0.140 1.00 96.31 160 CYS A O 1
ATOM 1266 N N . LEU A 1 161 ? -2.569 -10.882 -0.658 1.00 97.88 161 LEU A N 1
ATOM 1267 C CA . LEU A 1 161 ? -3.624 -10.169 0.048 1.00 97.88 161 LEU A CA 1
ATOM 1268 C C . LEU A 1 161 ? -3.843 -10.814 1.420 1.00 97.88 161 LEU A C 1
ATOM 1270 O O . LEU A 1 161 ? -3.959 -12.035 1.531 1.00 97.88 161 LEU A O 1
ATOM 1274 N N . LEU A 1 162 ? -3.947 -9.986 2.451 1.00 97.38 162 LEU A N 1
ATOM 1275 C CA . LEU A 1 162 ? -4.258 -10.378 3.818 1.00 97.38 162 LEU A CA 1
ATOM 1276 C C . LEU A 1 162 ? -5.503 -9.636 4.288 1.00 97.38 162 LEU A C 1
ATOM 1278 O O . LEU A 1 162 ? -5.709 -8.473 3.943 1.00 97.38 162 LEU A O 1
ATOM 1282 N N . ILE A 1 163 ? -6.317 -10.316 5.090 1.00 96.50 163 ILE A N 1
ATOM 1283 C CA . ILE A 1 163 ? -7.568 -9.787 5.627 1.00 96.50 163 ILE A CA 1
ATOM 1284 C C . ILE A 1 163 ? -7.512 -9.924 7.145 1.00 96.50 163 ILE A C 1
ATOM 1286 O O . ILE A 1 163 ? -7.263 -11.010 7.671 1.00 96.50 163 ILE A O 1
ATOM 1290 N N . PHE A 1 164 ? -7.733 -8.820 7.848 1.00 96.81 164 PHE A N 1
ATOM 1291 C CA . PHE A 1 164 ? -7.681 -8.751 9.302 1.00 96.81 164 PHE A CA 1
ATOM 1292 C C . PHE A 1 164 ? -9.017 -8.283 9.865 1.00 96.81 164 PHE A C 1
ATOM 1294 O O . PHE A 1 164 ? -9.615 -7.347 9.350 1.00 96.81 164 PHE A O 1
ATOM 1301 N N . GLU A 1 165 ? -9.452 -8.876 10.975 1.00 94.56 165 GLU A N 1
ATOM 1302 C CA . GLU A 1 165 ? -10.682 -8.469 11.677 1.00 94.56 165 GLU A CA 1
ATOM 1303 C C . GLU A 1 165 ? -10.525 -7.155 12.450 1.00 94.56 165 GLU A C 1
ATOM 1305 O O . GLU A 1 165 ? -11.501 -6.533 12.860 1.00 94.56 165 GLU A O 1
ATOM 1310 N N . THR A 1 166 ? -9.285 -6.743 12.728 1.00 95.88 166 THR A N 1
ATOM 1311 C CA . THR A 1 166 ? -9.012 -5.530 13.498 1.00 95.88 166 THR A CA 1
ATOM 1312 C C . THR A 1 166 ? -7.752 -4.833 13.010 1.00 95.88 166 THR A C 1
ATOM 1314 O O . THR A 1 166 ? -6.781 -5.473 12.597 1.00 95.88 166 THR A O 1
ATOM 1317 N N . VAL A 1 167 ? -7.719 -3.509 13.180 1.00 96.62 167 VAL A N 1
ATOM 1318 C CA . VAL A 1 167 ? -6.517 -2.691 12.962 1.00 96.62 167 VAL A CA 1
ATOM 1319 C C . VAL A 1 167 ? -5.333 -3.192 13.790 1.00 96.62 167 VAL A C 1
ATOM 1321 O O . VAL A 1 167 ? -4.202 -3.208 13.312 1.00 96.62 167 VAL A O 1
ATOM 1324 N N . LYS A 1 168 ? -5.581 -3.668 15.016 1.00 97.12 168 LYS A N 1
ATOM 1325 C CA . LYS A 1 168 ? -4.536 -4.240 15.870 1.00 97.12 168 LYS A CA 1
ATOM 1326 C C . LYS A 1 168 ? -3.853 -5.440 15.202 1.00 97.12 168 LYS A C 1
ATOM 1328 O O . LYS A 1 168 ? -2.630 -5.510 15.219 1.00 97.12 168 LYS A O 1
ATOM 1333 N N . MET A 1 169 ? -4.619 -6.367 14.623 1.00 98.12 169 MET A N 1
ATOM 1334 C CA . MET A 1 169 ? -4.052 -7.540 13.943 1.00 98.12 169 MET A CA 1
ATOM 1335 C C . MET A 1 169 ? -3.236 -7.139 12.712 1.00 98.12 169 MET A C 1
ATOM 1337 O O . MET A 1 169 ? -2.136 -7.658 12.531 1.00 98.12 169 MET A O 1
ATOM 1341 N N . ALA A 1 170 ? -3.733 -6.183 11.922 1.00 98.25 170 ALA A N 1
ATOM 1342 C CA . ALA A 1 170 ? -3.000 -5.638 10.780 1.00 98.25 170 ALA A CA 1
ATOM 1343 C C . ALA A 1 170 ? -1.672 -4.989 11.216 1.00 98.25 170 ALA A C 1
ATOM 1345 O O . ALA A 1 170 ? -0.621 -5.268 10.640 1.00 98.25 170 ALA A O 1
ATOM 1346 N N . ALA A 1 171 ? -1.698 -4.181 12.280 1.00 98.25 171 ALA A N 1
ATOM 1347 C CA . ALA A 1 171 ? -0.517 -3.530 12.843 1.00 98.25 171 ALA A CA 1
ATOM 1348 C C . ALA A 1 171 ? 0.518 -4.541 13.367 1.00 98.25 171 ALA A C 1
ATOM 1350 O O . ALA A 1 171 ? 1.699 -4.449 13.033 1.00 98.25 171 ALA A O 1
ATOM 1351 N N . ASP A 1 172 ? 0.082 -5.529 14.155 1.00 98.12 172 ASP A N 1
ATOM 1352 C CA . ASP A 1 172 ? 0.963 -6.573 14.693 1.00 98.12 172 ASP A CA 1
ATOM 1353 C C . ASP A 1 172 ? 1.612 -7.387 13.559 1.00 98.12 172 ASP A C 1
ATOM 1355 O O . ASP A 1 172 ? 2.806 -7.696 13.611 1.00 98.12 172 ASP A O 1
ATOM 1359 N N . HIS A 1 173 ? 0.842 -7.696 12.511 1.00 98.44 173 HIS A N 1
ATOM 1360 C CA . HIS A 1 173 ? 1.332 -8.399 11.330 1.00 98.44 173 HIS A CA 1
ATOM 1361 C C . HIS A 1 173 ? 2.359 -7.571 10.544 1.00 98.44 173 HIS A C 1
ATOM 1363 O O . HIS A 1 173 ? 3.408 -8.091 10.153 1.00 98.44 173 HIS A O 1
ATOM 1369 N N . PHE A 1 174 ? 2.104 -6.274 10.360 1.00 98.25 174 PHE A N 1
ATOM 1370 C CA . PHE A 1 174 ? 3.048 -5.360 9.719 1.00 98.25 174 PHE A CA 1
ATOM 1371 C C . PHE A 1 174 ? 4.386 -5.315 10.476 1.00 98.25 174 PHE A C 1
ATOM 1373 O O . PHE A 1 174 ? 5.446 -5.516 9.883 1.00 98.25 174 PHE A O 1
ATOM 1380 N N . ILE A 1 175 ? 4.351 -5.162 11.807 1.00 97.69 175 ILE A N 1
ATOM 1381 C CA . ILE A 1 175 ? 5.555 -5.168 12.661 1.00 97.69 175 ILE A CA 1
ATOM 1382 C C . ILE A 1 175 ? 6.306 -6.504 12.552 1.00 97.69 175 ILE A C 1
ATOM 1384 O O . ILE A 1 175 ? 7.541 -6.527 12.538 1.00 97.69 175 ILE A O 1
ATOM 1388 N N . ALA A 1 176 ? 5.587 -7.629 12.478 1.00 97.06 176 ALA A N 1
ATOM 1389 C CA . ALA A 1 176 ? 6.196 -8.949 12.332 1.00 97.06 176 ALA A CA 1
ATOM 1390 C C . ALA A 1 176 ? 6.995 -9.086 11.023 1.00 97.06 176 ALA A C 1
ATOM 1392 O O . ALA A 1 176 ? 8.053 -9.720 11.036 1.00 97.06 176 ALA A O 1
ATOM 1393 N N . ASN A 1 177 ? 6.537 -8.448 9.940 1.00 96.81 177 ASN A N 1
ATOM 1394 C CA . ASN A 1 177 ? 7.207 -8.440 8.636 1.00 96.81 177 ASN A CA 1
ATOM 1395 C C . ASN A 1 177 ? 8.358 -7.434 8.515 1.00 96.81 177 ASN A C 1
ATOM 1397 O O . ASN A 1 177 ? 9.165 -7.549 7.592 1.00 96.81 177 ASN A O 1
ATOM 1401 N N . VAL A 1 178 ? 8.520 -6.510 9.468 1.00 95.31 178 VAL A N 1
ATOM 1402 C CA . VAL A 1 178 ? 9.783 -5.777 9.638 1.00 95.31 178 VAL A CA 1
ATOM 1403 C C . VAL A 1 178 ? 10.796 -6.746 10.258 1.00 95.31 178 VAL A C 1
ATOM 1405 O O . VAL A 1 178 ? 10.929 -6.872 11.485 1.00 95.31 178 VAL A O 1
ATOM 1408 N N . THR A 1 179 ? 11.450 -7.523 9.389 1.00 92.00 179 THR A N 1
ATOM 1409 C CA . THR A 1 179 ? 12.300 -8.662 9.773 1.00 92.00 179 THR A CA 1
ATOM 1410 C C . THR A 1 179 ? 13.572 -8.223 10.485 1.00 92.00 179 THR A C 1
ATOM 1412 O O . THR A 1 179 ? 14.020 -8.889 11.420 1.00 92.00 179 THR A O 1
ATOM 1415 N N . ASP A 1 180 ? 14.143 -7.090 10.072 1.00 91.81 180 ASP A N 1
ATOM 1416 C CA . ASP A 1 180 ? 15.248 -6.468 10.790 1.00 91.81 180 ASP A CA 1
ATOM 1417 C C . ASP A 1 180 ? 14.705 -5.747 12.029 1.00 91.81 180 ASP A C 1
ATOM 1419 O O . ASP A 1 180 ? 14.080 -4.687 11.954 1.00 91.81 180 ASP A O 1
ATOM 1423 N N . LYS A 1 181 ? 14.959 -6.328 13.203 1.00 91.56 181 LYS A N 1
ATOM 1424 C CA . LYS A 1 181 ? 14.490 -5.780 14.480 1.00 91.56 181 LYS A CA 1
ATOM 1425 C C . LYS A 1 181 ? 15.050 -4.389 14.774 1.00 91.56 181 LYS A C 1
ATOM 1427 O O . LYS A 1 181 ? 14.396 -3.640 15.495 1.00 91.56 181 LYS A O 1
ATOM 1432 N N . THR A 1 182 ? 16.218 -4.032 14.236 1.00 92.56 182 THR A N 1
ATOM 1433 C CA . THR A 1 182 ? 16.793 -2.690 14.420 1.00 92.56 182 THR A CA 1
ATOM 1434 C C . THR A 1 182 ? 15.959 -1.629 13.702 1.00 92.56 182 THR A C 1
ATOM 1436 O O . THR A 1 182 ? 15.797 -0.520 14.209 1.00 92.56 182 THR A O 1
ATOM 1439 N N . LYS A 1 183 ? 15.317 -2.007 12.590 1.00 93.44 183 LYS A N 1
ATOM 1440 C CA . LYS A 1 183 ? 14.444 -1.149 11.783 1.00 93.44 183 LYS A CA 1
ATOM 1441 C C . LYS A 1 183 ? 13.033 -0.999 12.343 1.00 93.44 183 LYS A C 1
ATOM 1443 O O . LYS A 1 183 ? 12.323 -0.088 11.943 1.00 93.44 183 LYS A O 1
ATOM 1448 N N . ARG A 1 184 ? 12.630 -1.797 13.341 1.00 93.81 184 ARG A N 1
ATOM 1449 C CA . ARG A 1 184 ? 11.323 -1.650 14.024 1.00 93.81 184 ARG A CA 1
ATOM 1450 C C . ARG A 1 184 ? 11.184 -0.357 14.826 1.00 93.81 184 ARG A C 1
ATOM 1452 O O . ARG A 1 184 ? 10.082 0.001 15.223 1.00 93.81 184 ARG A O 1
ATOM 1459 N N . ARG A 1 185 ? 12.290 0.342 15.084 1.00 93.62 185 ARG A N 1
ATOM 1460 C CA . ARG A 1 185 ? 12.285 1.690 15.671 1.00 93.62 185 ARG A CA 1
ATOM 1461 C C . ARG A 1 185 ? 12.321 2.797 14.616 1.00 93.62 185 ARG A C 1
ATOM 1463 O O . ARG A 1 185 ? 12.429 3.952 14.998 1.00 93.62 185 ARG A O 1
ATOM 1470 N N . GLY A 1 186 ? 12.281 2.442 13.332 1.00 95.81 186 GLY A N 1
ATOM 1471 C CA . GLY A 1 186 ? 12.257 3.391 12.229 1.00 95.81 186 GLY A CA 1
ATOM 1472 C C . GLY A 1 186 ? 10.912 4.092 12.083 1.00 95.81 186 GLY A C 1
ATOM 1473 O O . GLY A 1 186 ? 9.912 3.709 12.701 1.00 95.81 186 GLY A O 1
ATOM 1474 N N . GLU A 1 187 ? 10.917 5.117 11.243 1.00 97.38 187 GLU A N 1
ATOM 1475 C CA . GLU A 1 187 ? 9.740 5.917 10.931 1.00 97.38 187 GLU A CA 1
ATOM 1476 C C . GLU A 1 187 ? 8.783 5.170 9.996 1.00 97.38 187 GLU A C 1
ATOM 1478 O O . GLU A 1 187 ? 9.192 4.334 9.183 1.00 97.38 187 GLU A O 1
ATOM 1483 N N . PHE A 1 188 ? 7.500 5.500 10.108 1.00 98.06 188 PHE A N 1
ATOM 1484 C CA . PHE A 1 188 ? 6.486 5.148 9.126 1.00 98.06 188 PHE A CA 1
ATOM 1485 C C . PHE A 1 188 ? 5.734 6.395 8.667 1.00 98.06 188 PHE A C 1
ATOM 1487 O O . PHE A 1 188 ? 5.572 7.362 9.421 1.00 98.06 1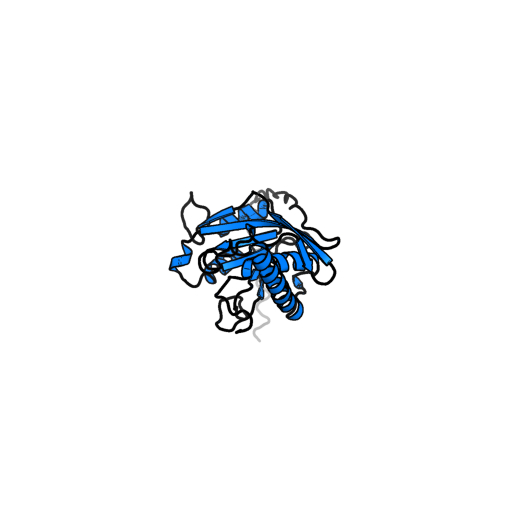88 PHE A O 1
ATOM 1494 N N . VAL A 1 189 ? 5.206 6.319 7.450 1.00 98.31 189 VAL A N 1
ATOM 1495 C CA . VAL A 1 189 ? 4.225 7.254 6.903 1.00 98.31 189 VAL A CA 1
ATOM 1496 C C . VAL A 1 189 ? 3.044 6.447 6.373 1.00 98.31 189 VAL A C 1
ATOM 1498 O O . VAL A 1 189 ? 3.241 5.442 5.699 1.00 98.31 189 VAL A O 1
ATOM 1501 N N . ILE A 1 190 ? 1.819 6.855 6.696 1.00 98.62 190 ILE A N 1
ATOM 1502 C CA . ILE A 1 190 ? 0.596 6.335 6.080 1.00 98.62 190 ILE A CA 1
ATOM 1503 C C . ILE A 1 190 ? -0.007 7.471 5.266 1.00 98.62 190 ILE A C 1
ATOM 1505 O O . ILE A 1 190 ? -0.520 8.434 5.843 1.00 98.62 190 ILE A O 1
ATOM 1509 N N . THR A 1 191 ? 0.052 7.355 3.945 1.00 98.62 191 THR A N 1
ATOM 1510 C CA . THR A 1 191 ? -0.444 8.374 3.018 1.00 98.62 191 THR A CA 1
ATOM 1511 C C . THR A 1 191 ? -1.819 7.967 2.493 1.00 98.62 191 THR A C 1
ATOM 1513 O O . THR A 1 191 ? -1.941 6.899 1.881 1.00 98.62 191 THR A O 1
ATOM 1516 N N . PRO A 1 192 ? -2.874 8.776 2.703 1.00 98.12 192 PRO A N 1
ATOM 1517 C CA . PRO A 1 192 ? -4.185 8.492 2.137 1.00 98.12 192 PRO A CA 1
ATOM 1518 C C . PRO A 1 192 ? -4.215 8.716 0.629 1.00 98.12 192 PRO A C 1
ATOM 1520 O O . PRO A 1 192 ? -3.738 9.739 0.130 1.00 98.12 192 PRO A O 1
ATOM 1523 N N . VAL A 1 193 ? -4.842 7.776 -0.074 1.00 98.38 193 VAL A N 1
ATOM 1524 C CA . VAL A 1 193 ? -4.926 7.758 -1.533 1.00 98.38 193 VAL A CA 1
ATOM 1525 C C . VAL A 1 193 ? -6.388 7.797 -1.961 1.00 98.38 193 VAL A C 1
ATOM 1527 O O . VAL A 1 193 ? -7.205 6.992 -1.517 1.00 98.38 193 VAL A O 1
ATOM 1530 N N . GLU A 1 194 ? -6.711 8.729 -2.851 1.00 97.56 194 GLU A N 1
ATOM 1531 C CA . GLU A 1 194 ? -7.999 8.801 -3.534 1.00 97.56 194 GLU A CA 1
ATOM 1532 C C . GLU A 1 194 ? -7.823 8.316 -4.967 1.00 97.56 194 GLU A C 1
ATOM 1534 O O . GLU A 1 194 ? -6.950 8.806 -5.676 1.00 97.56 194 GLU A O 1
ATOM 1539 N N . ILE A 1 195 ? -8.632 7.354 -5.401 1.00 98.25 195 ILE A N 1
ATOM 1540 C CA . ILE A 1 195 ? -8.472 6.695 -6.703 1.00 98.25 195 ILE A CA 1
ATOM 1541 C C . ILE A 1 195 ? -9.750 6.848 -7.502 1.00 98.25 195 ILE A C 1
ATOM 1543 O O . ILE A 1 195 ? -10.852 6.721 -6.967 1.00 98.25 195 ILE A O 1
ATOM 1547 N N . VAL A 1 196 ? -9.588 7.082 -8.799 1.00 98.31 196 VAL A N 1
ATOM 1548 C CA . VAL A 1 196 ? -10.643 6.992 -9.803 1.00 98.31 196 VAL A CA 1
ATOM 1549 C C . VAL A 1 196 ? -10.182 5.999 -10.861 1.00 98.31 196 VAL A C 1
ATOM 1551 O O . VAL A 1 196 ? -9.115 6.181 -11.436 1.00 98.31 196 VAL A O 1
ATOM 1554 N N . VAL A 1 197 ? -10.974 4.963 -11.135 1.00 97.75 197 VAL A N 1
ATOM 1555 C CA . VAL A 1 197 ? -10.697 3.951 -12.165 1.00 97.75 197 VAL A CA 1
ATOM 1556 C C . VAL A 1 197 ? -11.971 3.637 -12.945 1.00 97.75 197 VAL A C 1
ATOM 1558 O O . VAL A 1 197 ? -12.947 3.102 -12.416 1.00 97.75 197 VAL A O 1
ATOM 1561 N N . GLY A 1 198 ? -11.995 4.016 -14.225 1.00 96.38 198 GLY A N 1
ATOM 1562 C CA . GLY A 1 198 ? -13.219 3.971 -15.025 1.00 96.38 198 GLY A CA 1
ATOM 1563 C C . GLY A 1 198 ? -14.350 4.772 -14.365 1.00 96.38 198 GLY A C 1
ATOM 1564 O O . GLY A 1 198 ? -14.244 5.985 -14.212 1.00 96.38 198 GLY A O 1
ATOM 1565 N N . ASN A 1 199 ? -15.424 4.085 -13.963 1.00 94.25 199 ASN A N 1
ATOM 1566 C CA . ASN A 1 199 ? -16.565 4.688 -13.258 1.00 94.25 199 ASN A CA 1
ATOM 1567 C C . ASN A 1 199 ? -16.512 4.496 -11.730 1.00 94.25 199 ASN A C 1
ATOM 1569 O O . ASN A 1 199 ? -17.382 5.007 -11.021 1.00 94.25 199 ASN A O 1
ATOM 1573 N N . ALA A 1 200 ? -15.537 3.741 -11.221 1.00 95.62 200 ALA A N 1
ATOM 1574 C CA . ALA A 1 200 ? -15.365 3.492 -9.799 1.00 95.62 200 ALA A CA 1
ATOM 1575 C C . ALA A 1 200 ? -14.439 4.543 -9.180 1.00 95.62 200 ALA A C 1
ATOM 1577 O O . ALA A 1 200 ? -13.528 5.060 -9.831 1.00 95.62 200 ALA A O 1
ATOM 1578 N N . LYS A 1 201 ? -14.678 4.871 -7.910 1.00 95.75 201 LYS A N 1
ATOM 1579 C CA . LYS A 1 201 ? -13.830 5.788 -7.151 1.00 95.75 201 LYS A CA 1
ATOM 1580 C C . LYS A 1 201 ? -13.826 5.455 -5.669 1.00 95.75 201 LYS A C 1
ATOM 1582 O O . LYS A 1 201 ? -14.828 4.953 -5.152 1.00 95.75 201 LYS A O 1
ATOM 1587 N N . THR A 1 202 ? -12.742 5.807 -4.986 1.00 93.50 202 THR A N 1
ATOM 1588 C CA . THR A 1 202 ? -12.688 5.771 -3.524 1.00 93.50 202 THR A CA 1
ATOM 1589 C C . THR A 1 202 ? -13.805 6.628 -2.946 1.00 93.50 202 THR A C 1
ATOM 1591 O O . THR A 1 202 ? -14.035 7.765 -3.372 1.00 93.50 202 THR A O 1
ATOM 1594 N N . LYS A 1 203 ? -14.509 6.077 -1.962 1.00 86.75 203 LYS A N 1
ATOM 1595 C CA . LYS A 1 203 ? -15.565 6.777 -1.238 1.00 86.75 203 LYS A CA 1
ATOM 1596 C C . LYS A 1 203 ? -14.977 7.396 0.040 1.00 86.75 203 LYS A C 1
ATOM 1598 O O . LYS A 1 203 ? -14.132 6.763 0.684 1.00 86.75 203 LYS A O 1
ATOM 1603 N N . PRO A 1 204 ? -15.395 8.618 0.418 1.00 80.00 204 PRO A N 1
ATOM 1604 C CA . PRO A 1 204 ? -15.057 9.183 1.718 1.00 80.00 204 PRO A CA 1
ATOM 1605 C C . PRO A 1 204 ? -15.593 8.299 2.840 1.00 80.00 204 PRO A C 1
ATOM 1607 O O . PRO A 1 204 ? -16.716 7.796 2.746 1.00 80.00 204 PRO A O 1
ATOM 1610 N N . LYS A 1 205 ? -14.833 8.165 3.930 1.00 80.69 205 LYS A N 1
ATOM 1611 C CA . LYS A 1 205 ? -15.283 7.377 5.073 1.00 80.69 205 LYS A CA 1
ATOM 1612 C C . LYS A 1 205 ? -16.506 8.027 5.712 1.00 80.69 205 LYS A C 1
ATOM 1614 O O . LYS A 1 205 ? -16.465 9.182 6.141 1.00 80.69 205 LYS A O 1
ATOM 1619 N N . LYS A 1 206 ? -17.613 7.287 5.797 1.00 74.19 206 LYS A N 1
ATOM 1620 C CA . LYS A 1 206 ? -18.765 7.723 6.593 1.00 74.19 206 LYS A CA 1
ATOM 1621 C C . LYS A 1 206 ? -18.375 7.647 8.066 1.00 74.19 206 LYS A C 1
ATOM 1623 O O . LYS A 1 206 ? -17.888 6.609 8.515 1.00 74.19 206 LYS A O 1
ATOM 1628 N N . LYS A 1 207 ? -18.603 8.724 8.825 1.00 65.44 207 LYS A N 1
ATOM 1629 C CA . LYS A 1 207 ? -18.438 8.687 10.284 1.00 65.44 207 LYS A CA 1
ATOM 1630 C C . LYS A 1 207 ? -19.322 7.568 10.823 1.00 65.44 207 LYS A C 1
ATOM 1632 O O . LYS A 1 207 ? -20.540 7.633 10.675 1.00 65.44 207 LYS A O 1
ATOM 1637 N N . ARG A 1 208 ? -18.714 6.544 11.424 1.00 63.38 208 ARG A N 1
ATOM 1638 C CA . ARG A 1 208 ? -19.471 5.573 12.214 1.00 63.38 208 ARG A CA 1
ATOM 1639 C C . ARG A 1 208 ? -20.067 6.349 13.383 1.00 63.38 208 ARG A C 1
ATOM 1641 O O . ARG A 1 208 ? -19.330 7.042 14.090 1.00 63.38 208 ARG A O 1
ATOM 1648 N N . GLU A 1 209 ? -21.382 6.284 13.563 1.00 52.47 209 GLU A N 1
ATOM 1649 C CA . GLU A 1 209 ? -21.980 6.714 14.822 1.00 52.47 209 GLU A CA 1
ATOM 1650 C C . GLU A 1 209 ? -21.295 5.890 15.910 1.00 52.47 209 GLU A C 1
ATOM 1652 O O . GLU A 1 209 ? -21.338 4.659 15.900 1.00 52.47 209 GLU A O 1
ATOM 1657 N N . ARG A 1 210 ? -20.539 6.564 16.783 1.00 45.19 210 ARG A N 1
ATOM 1658 C CA . ARG A 1 210 ? -20.030 5.920 17.986 1.00 45.19 210 ARG A CA 1
ATOM 1659 C C . ARG A 1 210 ? -21.264 5.598 18.798 1.00 45.19 210 ARG A C 1
ATOM 1661 O O . ARG A 1 210 ? -21.820 6.497 19.424 1.00 45.19 210 ARG A O 1
ATOM 1668 N N . ASP A 1 211 ? -21.686 4.345 18.751 1.00 39.94 211 ASP A N 1
ATOM 1669 C CA . ASP A 1 211 ? -22.659 3.844 19.695 1.00 39.94 211 ASP A CA 1
ATOM 1670 C C . ASP A 1 211 ? -21.993 3.999 21.063 1.00 39.94 211 ASP A C 1
ATOM 1672 O O . ASP A 1 211 ? -21.041 3.292 21.412 1.00 39.94 211 ASP A O 1
ATOM 1676 N N . CYS A 1 212 ? -22.389 5.040 21.795 1.00 36.69 212 CYS A N 1
ATOM 1677 C CA . CYS A 1 212 ? -22.019 5.217 23.186 1.00 36.69 212 CYS A CA 1
ATOM 1678 C C . CYS A 1 212 ? -22.819 4.165 23.948 1.00 36.69 212 CYS A C 1
ATOM 1680 O O . CYS A 1 212 ? -23.826 4.462 24.589 1.00 36.69 212 CYS A O 1
ATOM 1682 N N . GLY A 1 213 ? -22.402 2.908 23.794 1.00 38.28 213 GLY A N 1
ATOM 1683 C CA . GLY A 1 213 ? -22.878 1.798 24.582 1.00 38.28 213 GLY A CA 1
ATOM 1684 C C . GLY A 1 213 ? -22.525 2.124 26.017 1.00 38.28 213 GLY A C 1
ATOM 1685 O O . GLY A 1 213 ? -21.405 1.897 26.473 1.00 38.28 213 GLY A O 1
ATOM 1686 N N . THR A 1 214 ? -23.484 2.713 26.722 1.00 34.72 214 THR A N 1
ATOM 1687 C CA . THR A 1 214 ? -23.466 2.726 28.172 1.00 34.72 214 THR A CA 1
ATOM 1688 C C . THR A 1 214 ? -23.418 1.248 28.525 1.00 34.72 214 THR A C 1
ATOM 1690 O O . THR A 1 214 ? -24.361 0.523 28.213 1.00 34.72 214 THR A O 1
ATOM 1693 N N . MET A 1 215 ? -22.295 0.756 29.051 1.00 39.59 215 MET A N 1
ATOM 1694 C CA . MET A 1 215 ? -22.278 -0.587 29.612 1.00 39.59 215 MET A CA 1
ATOM 1695 C C . MET A 1 215 ? -23.211 -0.553 30.820 1.00 39.59 215 MET A C 1
ATOM 1697 O O . MET A 1 215 ? -22.788 -0.259 31.938 1.00 39.59 215 MET A O 1
ATOM 1701 N N . GLU A 1 216 ? -24.497 -0.816 30.605 1.00 37.03 216 GLU A N 1
ATOM 1702 C CA . GLU A 1 216 ? -25.339 -1.288 31.683 1.00 37.03 216 GLU A CA 1
ATOM 1703 C C . GLU A 1 216 ? -24.755 -2.632 32.104 1.00 37.03 216 GLU A C 1
ATOM 1705 O O . GLU A 1 216 ? -24.822 -3.635 31.394 1.00 37.03 216 GLU A O 1
ATOM 1710 N N . LEU A 1 217 ? -24.109 -2.622 33.269 1.00 35.81 217 LEU A N 1
ATOM 1711 C CA . LEU A 1 217 ? -23.845 -3.820 34.043 1.00 35.81 217 LEU A CA 1
ATOM 1712 C C . LEU A 1 217 ? -25.182 -4.539 34.220 1.00 35.81 217 LEU A C 1
ATOM 1714 O O . LEU A 1 217 ? -25.959 -4.204 35.116 1.00 35.81 217 LEU A O 1
ATOM 1718 N N . VAL A 1 218 ? -25.440 -5.535 33.373 1.00 40.88 218 VAL A N 1
ATOM 1719 C CA . VAL A 1 218 ? -26.474 -6.531 33.621 1.00 40.88 218 VAL A CA 1
ATOM 1720 C C . VAL A 1 218 ? -26.109 -7.164 34.957 1.00 40.88 218 VAL A C 1
ATOM 1722 O O . VAL A 1 218 ? -25.169 -7.955 35.062 1.00 40.88 218 VAL A O 1
ATOM 1725 N N . LYS A 1 219 ? -26.805 -6.751 36.020 1.00 39.16 219 LYS A N 1
ATOM 1726 C CA . LYS A 1 219 ? -26.726 -7.412 37.317 1.00 39.16 219 LYS A CA 1
ATOM 1727 C C . LYS A 1 219 ? -27.197 -8.837 37.080 1.00 39.16 219 LYS A C 1
ATOM 1729 O O . LYS A 1 219 ? -28.386 -9.067 36.901 1.00 39.16 219 LYS A O 1
ATOM 1734 N N . GLY A 1 220 ? -26.256 -9.777 37.054 1.00 34.59 220 GLY A N 1
ATOM 1735 C CA . GLY A 1 220 ? -26.578 -11.194 37.063 1.00 34.59 220 GLY A CA 1
ATOM 1736 C C . GLY A 1 220 ? -27.459 -11.479 38.272 1.00 34.59 220 GLY A C 1
ATOM 1737 O O . GLY A 1 220 ? -27.004 -11.395 39.417 1.00 34.59 220 GLY A O 1
ATOM 1738 N N . GLU A 1 221 ? -28.731 -11.773 38.026 1.00 38.50 221 GLU A N 1
ATOM 1739 C CA . GLU A 1 221 ? -29.597 -12.333 39.045 1.00 38.50 221 GLU A CA 1
ATOM 1740 C C . GLU A 1 221 ? -29.000 -13.681 39.444 1.00 38.50 221 GLU A C 1
ATOM 1742 O O . GLU A 1 221 ? -28.818 -14.587 38.628 1.00 38.50 221 GLU A O 1
ATOM 1747 N N . ARG A 1 222 ? -28.622 -13.796 40.718 1.00 37.06 222 ARG A N 1
ATOM 1748 C CA . ARG A 1 222 ? -28.233 -15.076 41.299 1.00 37.06 222 ARG A CA 1
ATOM 1749 C C . ARG A 1 222 ? -29.440 -15.999 41.203 1.00 37.06 222 ARG A C 1
ATOM 1751 O O . ARG A 1 222 ? -30.401 -15.823 41.947 1.00 37.06 222 ARG A O 1
ATOM 1758 N N . ALA A 1 223 ? -29.367 -16.989 40.319 1.00 37.84 223 ALA A N 1
ATOM 1759 C CA . ALA A 1 223 ? -30.290 -18.109 40.325 1.00 37.84 223 ALA A CA 1
ATOM 1760 C C . ALA A 1 223 ? -30.197 -18.799 41.695 1.00 37.84 223 ALA A C 1
ATOM 1762 O O . ALA A 1 223 ? -29.192 -19.429 42.027 1.00 37.84 223 ALA A O 1
ATOM 1763 N N . VAL A 1 224 ? -31.232 -18.630 42.515 1.00 41.91 224 VAL A N 1
ATOM 1764 C CA . VAL A 1 224 ? -31.420 -19.404 43.742 1.00 41.91 224 VAL A CA 1
ATOM 1765 C C . VAL A 1 224 ? -31.834 -20.812 43.308 1.00 41.91 224 VAL A C 1
ATOM 1767 O O . VAL A 1 224 ? -32.849 -20.942 42.620 1.00 41.91 224 VAL A O 1
ATOM 1770 N N . PRO A 1 225 ? -31.091 -21.876 43.658 1.00 39.12 225 PRO A N 1
ATOM 1771 C CA . PRO A 1 225 ? -31.511 -23.229 43.328 1.00 39.12 225 PRO A CA 1
ATOM 1772 C C . PRO A 1 225 ? -32.820 -23.551 44.057 1.00 39.12 225 PRO A C 1
ATOM 1774 O O . PRO A 1 225 ? -32.873 -23.532 45.288 1.00 39.12 225 PRO A O 1
ATOM 1777 N N . GLY A 1 226 ? -33.875 -23.838 43.293 1.00 43.59 226 GLY A N 1
ATOM 1778 C CA . GLY A 1 226 ? -35.123 -24.381 43.823 1.00 43.59 226 GLY A CA 1
ATOM 1779 C C . GLY A 1 226 ? -34.904 -25.750 44.488 1.00 43.59 226 GLY A C 1
ATOM 1780 O O . GLY A 1 226 ? -33.904 -26.421 44.216 1.00 43.59 226 GLY A O 1
ATOM 1781 N N . PRO A 1 227 ? -35.807 -26.176 45.388 1.00 39.84 227 PRO A N 1
ATOM 1782 C CA . PRO A 1 227 ? -35.608 -27.364 46.208 1.00 39.84 227 PRO A CA 1
ATOM 1783 C C . PRO A 1 227 ? -35.471 -28.631 45.351 1.00 39.84 227 PRO A C 1
ATOM 1785 O O . PRO A 1 227 ? -36.366 -28.999 44.596 1.00 39.84 227 PRO A O 1
ATOM 1788 N N . 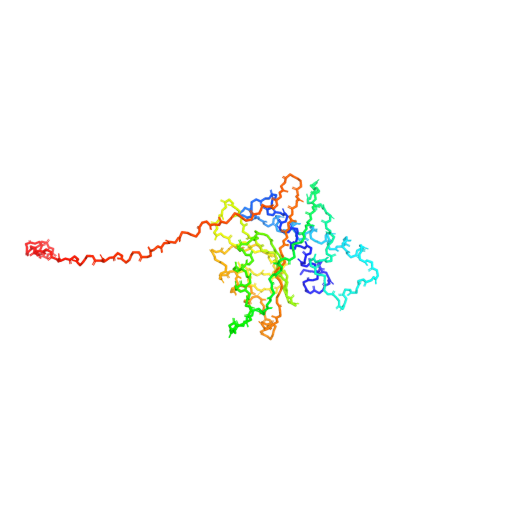TYR A 1 228 ? -34.327 -29.300 45.504 1.00 44.97 228 TYR A N 1
ATOM 1789 C CA . TYR A 1 228 ? -33.998 -30.581 44.886 1.00 44.97 228 TYR A CA 1
ATOM 1790 C C . TYR A 1 228 ? -34.988 -31.679 45.310 1.00 44.97 228 TYR A C 1
ATOM 1792 O O . TYR A 1 228 ? -35.035 -32.064 46.483 1.00 44.97 228 TYR A O 1
ATOM 1800 N N . ASP A 1 229 ? -35.724 -32.240 44.348 1.00 45.75 229 ASP A N 1
ATOM 1801 C CA . ASP A 1 229 ? -36.550 -33.432 44.551 1.00 45.75 229 ASP A CA 1
ATOM 1802 C C . ASP A 1 229 ? -35.665 -34.695 44.562 1.00 45.75 229 ASP A C 1
ATOM 1804 O O . ASP A 1 229 ? -35.151 -35.155 43.539 1.00 45.75 229 ASP A O 1
ATOM 1808 N N . LYS A 1 230 ? -35.472 -35.276 45.752 1.00 46.22 230 LYS A N 1
ATOM 1809 C CA . LYS A 1 230 ? -34.633 -36.464 46.005 1.00 46.22 230 LYS A CA 1
ATOM 1810 C C . LYS A 1 230 ? -35.188 -37.777 45.414 1.00 46.22 230 LYS A C 1
ATOM 1812 O O . LYS A 1 230 ? -34.675 -38.846 45.744 1.00 46.22 230 LYS A O 1
ATOM 1817 N N . ARG A 1 231 ? -36.216 -37.755 44.555 1.00 48.75 231 ARG A N 1
ATOM 1818 C CA . ARG A 1 231 ? -36.844 -38.975 44.007 1.00 48.75 231 ARG A CA 1
ATOM 1819 C C . ARG A 1 231 ? -36.310 -39.476 42.662 1.00 48.75 231 ARG A C 1
ATOM 1821 O O . ARG A 1 231 ? -36.656 -40.596 42.295 1.00 48.75 231 ARG A O 1
ATOM 1828 N N . GLN A 1 232 ? -35.439 -38.748 41.957 1.00 46.22 232 GLN A N 1
ATOM 1829 C CA . GLN A 1 232 ? -35.006 -39.159 40.604 1.00 46.22 232 GLN A CA 1
ATOM 1830 C C . GLN A 1 232 ? -33.644 -39.875 40.485 1.00 46.22 232 GLN A C 1
ATOM 1832 O O . GLN A 1 232 ? -33.291 -40.311 39.396 1.00 46.22 232 GLN A O 1
ATOM 1837 N N . LEU A 1 233 ? -32.914 -40.130 41.577 1.00 43.00 233 LEU A N 1
ATOM 1838 C CA . LEU A 1 233 ? -31.593 -40.798 41.532 1.00 43.00 233 LEU A CA 1
ATOM 1839 C C . LEU A 1 233 ? -31.582 -42.288 41.935 1.00 43.00 233 LEU A C 1
ATOM 1841 O O . LEU A 1 233 ? -30.539 -42.832 42.277 1.00 43.00 233 LEU A O 1
ATOM 1845 N N . ARG A 1 234 ? -32.722 -42.990 41.873 1.00 49.00 234 ARG A N 1
ATOM 1846 C CA . ARG A 1 234 ? -32.793 -44.444 42.160 1.00 49.00 234 ARG A CA 1
ATOM 1847 C C . ARG A 1 234 ? -33.191 -45.336 40.977 1.00 49.00 234 ARG A C 1
ATOM 1849 O O . ARG A 1 234 ? -33.548 -46.486 41.190 1.00 49.00 234 ARG A O 1
ATOM 1856 N N . LYS A 1 235 ? -33.109 -44.849 39.734 1.00 51.31 235 LYS A N 1
ATOM 1857 C CA . LYS A 1 235 ? -33.406 -45.663 38.533 1.00 51.31 235 LYS A CA 1
ATOM 1858 C C . LYS A 1 235 ? -32.257 -45.811 37.527 1.00 51.31 235 LYS A C 1
ATOM 1860 O O . LYS A 1 235 ? -32.492 -46.269 36.420 1.00 51.31 235 LYS A O 1
ATOM 1865 N N . MET A 1 236 ? -31.021 -45.496 37.916 1.00 47.22 236 MET A N 1
ATOM 1866 C CA . MET A 1 236 ? -29.825 -45.760 37.092 1.00 47.22 236 MET A CA 1
ATOM 1867 C C . MET A 1 236 ? -28.759 -46.600 37.815 1.00 47.22 236 MET A C 1
ATOM 1869 O O . MET A 1 236 ? -27.588 -46.564 37.463 1.00 47.22 236 MET A O 1
ATOM 1873 N N . ALA A 1 237 ? -29.168 -47.372 38.822 1.00 44.34 237 ALA A N 1
ATOM 1874 C CA . ALA A 1 237 ? -28.330 -48.388 39.451 1.00 44.34 237 ALA A CA 1
ATOM 1875 C C . ALA A 1 237 ? -29.171 -49.648 39.705 1.00 44.34 237 ALA A C 1
ATOM 1877 O O . ALA A 1 237 ? -29.622 -49.889 40.825 1.00 44.34 237 ALA A O 1
ATOM 1878 N N . ALA A 1 238 ? -29.446 -50.382 38.629 1.00 41.78 238 ALA A N 1
ATOM 1879 C CA . ALA A 1 238 ? -29.833 -51.789 38.617 1.00 41.78 238 ALA A CA 1
ATOM 1880 C C . ALA A 1 238 ? -29.301 -52.399 37.319 1.00 41.78 238 ALA A C 1
ATOM 1882 O O . ALA A 1 238 ? -29.455 -51.722 36.275 1.00 41.78 238 ALA A O 1
#

Radius of gyration: 23.73 Å; chains: 1; bounding box: 57×68×67 Å

Secondary structure (DSSP, 8-state):
-GGG-S-SSTTHHHHHHHHHHHHHHS-GGG--HHHHHHHHHHHHHHHHHHHHHHGGG--TTT----GGGS-SEEEETTEEEEEEE-S--EEEESS---TTS-BHHHHHHHHHHH-SEEEEEESS-EEEEEE-SSSTT-EEEEEEEEE-TTSSB-TT-EEEEEEESSHHHHHHHHHHH--SGGGGGSEEEEEEEEEEETTEEPPPPPPP---------------PPPPP-TTSSSSS--

Foldseek 3Di:
DCPVVQDPPQLQLLLLVLVLVVVQVDPPVPDDPVSQVLSVVQSVVQSVVLDVVCDPVDDSVVDRDHNVSTDQWGASVPKTKGKDWDPPKQKFAADDDDPPTDHQLNRLVVCLQKAAWWWKDWPRFIKIWGADPVDGQKIKIWGQGAADPVREHDVVHGTDIDIDRDSVVVSVSVLRNVVPPVRSRTMMIIIGMWMDIHPTTGDIDDRDPPPPPPPPPPPPDPPDDDDDDPPPPPPPPD

InterPro domains:
  IPR006928 Herpesvirus large tegument protein, USP domain [PF04843] (1-195)